Protein AF-A0A965W1K1-F1 (afdb_monomer_lite)

Secondary structure (DSSP, 8-state):
--S-TTS------EEEES-EES-GGGS-TTPPPEEEEEETT-SSS-SSEEE--SSS---EEEEHHHHHHHHHHTT--EEEEEETT--SSGGGS-HHHHHHHHHHHHHHHHHHTT-----SS---PPPS---PPP-B-TTS-B--------S--------EEEESSSBSSEEEEEESSSS-EEEEEEETTS-EEEEEEEEPTTEEEE-TTSPSEEEEEEEE-TT--EEEEEEEEE-

Sequence (235 aa):
TSGNPGYSSTVKGILNGCGALARYSWLEAGNIPVASVHGTADGTVKYNRGIVNPGTPLMYLDGSRMIHKRACAVGVENQFFTFEGAPHVPYVGSAAYMDTTVNFFRDFLIGQLGCTQAILQPENSPLQPAALYPINYCDGSPVNEACNIIGLDEAVAEDFTVFPNPTSENVTITFSNKANFDIKIVDLMGRTVLTAKGMNSGSIIPIKSLHTGNYFVILTDQNANVKGTQQLMVH

pLDDT: mean 87.17, std 11.93, range [37.53, 98.62]

Structure (mmCIF, N/CA/C/O backbone):
data_AF-A0A965W1K1-F1
#
_entry.id   AF-A0A965W1K1-F1
#
loop_
_atom_site.group_PDB
_atom_site.id
_atom_site.type_symbol
_atom_site.label_atom_id
_atom_site.label_alt_id
_atom_site.label_comp_id
_atom_site.label_asym_id
_atom_site.label_entity_id
_atom_site.label_seq_id
_atom_site.pdbx_PDB_ins_code
_atom_site.Cartn_x
_atom_site.Cartn_y
_atom_site.Cartn_z
_atom_site.occupancy
_atom_site.B_iso_or_equiv
_atom_site.auth_seq_id
_atom_site.auth_comp_id
_atom_site.auth_asym_id
_atom_site.auth_atom_id
_atom_site.pdbx_PDB_model_num
ATOM 1 N N . THR A 1 1 ? 32.950 6.227 9.934 1.00 54.88 1 THR A N 1
ATOM 2 C CA . THR A 1 1 ? 31.494 6.435 9.802 1.00 54.88 1 THR A CA 1
ATOM 3 C C . THR A 1 1 ? 31.256 7.347 8.617 1.00 54.88 1 THR A C 1
ATOM 5 O O . THR A 1 1 ? 31.852 8.412 8.566 1.00 54.88 1 THR A O 1
ATOM 8 N N . SER A 1 2 ? 30.494 6.900 7.618 1.00 67.62 2 SER A N 1
ATOM 9 C CA . SER A 1 2 ? 30.043 7.744 6.503 1.00 67.62 2 SER A CA 1
ATOM 10 C C . SER A 1 2 ? 28.812 8.548 6.927 1.00 67.62 2 SER A C 1
ATOM 12 O O . SER A 1 2 ? 27.998 8.041 7.694 1.00 67.62 2 SER A O 1
ATOM 14 N N . GLY A 1 3 ? 28.670 9.776 6.433 1.00 69.88 3 GLY A N 1
ATOM 15 C CA . GLY A 1 3 ? 27.559 10.677 6.751 1.00 69.88 3 GLY A CA 1
ATOM 16 C C . GLY A 1 3 ? 28.015 12.135 6.737 1.00 69.88 3 GLY A C 1
ATOM 17 O O . GLY A 1 3 ? 29.215 12.405 6.770 1.00 69.88 3 GLY A O 1
ATOM 18 N N . ASN A 1 4 ? 27.072 13.076 6.681 1.00 77.81 4 ASN A N 1
ATOM 19 C CA . ASN A 1 4 ? 27.398 14.499 6.765 1.00 77.81 4 ASN A CA 1
ATOM 20 C C . ASN A 1 4 ? 27.658 14.889 8.231 1.00 77.81 4 ASN A C 1
ATOM 22 O O . ASN A 1 4 ? 26.760 14.713 9.060 1.00 77.81 4 ASN A O 1
ATOM 26 N N . PRO A 1 5 ? 28.848 15.420 8.577 1.00 83.56 5 PRO A N 1
ATOM 27 C CA . PRO A 1 5 ? 29.149 15.839 9.943 1.00 83.56 5 PRO A CA 1
ATOM 28 C C . PRO A 1 5 ? 28.097 16.815 10.480 1.00 83.56 5 PRO A C 1
ATOM 30 O O . PRO A 1 5 ? 27.772 17.803 9.827 1.00 83.56 5 PRO A O 1
ATOM 33 N N . GLY A 1 6 ? 27.557 16.527 11.666 1.00 84.56 6 GLY A N 1
ATOM 34 C CA . GLY A 1 6 ? 26.514 17.341 12.302 1.00 84.56 6 GLY A CA 1
ATOM 35 C C . GLY A 1 6 ? 25.077 17.030 11.866 1.00 84.56 6 GLY A C 1
ATOM 36 O O . GLY A 1 6 ? 24.153 17.616 12.423 1.00 84.56 6 GLY A O 1
ATOM 37 N N . TYR A 1 7 ? 24.862 16.092 10.938 1.00 80.56 7 TYR A N 1
ATOM 38 C CA . TYR A 1 7 ? 23.528 15.686 10.490 1.00 80.56 7 TYR A CA 1
ATOM 39 C C . TYR A 1 7 ? 23.206 14.251 10.909 1.00 80.56 7 TYR A C 1
ATOM 41 O O . TYR A 1 7 ? 24.048 13.353 10.865 1.00 80.56 7 TYR A O 1
ATOM 49 N N . SER A 1 8 ? 21.953 14.027 11.305 1.00 84.81 8 SER A N 1
ATOM 50 C CA . SER A 1 8 ? 21.466 12.691 11.647 1.00 84.81 8 SER A CA 1
ATOM 51 C C . SER A 1 8 ? 21.411 11.790 10.411 1.00 84.81 8 SER A C 1
ATOM 53 O O . SER A 1 8 ? 21.003 12.224 9.338 1.00 84.81 8 SER A O 1
ATOM 55 N N . SER A 1 9 ? 21.769 10.517 10.582 1.00 86.94 9 SER A N 1
ATOM 56 C CA . SER A 1 9 ? 21.546 9.450 9.590 1.00 86.94 9 SER A CA 1
ATOM 57 C C . SER A 1 9 ? 20.314 8.591 9.921 1.00 86.94 9 SER A C 1
ATOM 59 O O . SER A 1 9 ? 20.160 7.494 9.394 1.00 86.94 9 SER A O 1
ATOM 61 N N . THR A 1 10 ? 19.448 9.059 10.828 1.00 88.50 10 THR A N 1
ATOM 62 C CA . THR A 1 10 ? 18.202 8.361 11.179 1.00 88.50 10 THR A CA 1
ATOM 63 C C . THR A 1 10 ? 17.239 8.405 9.998 1.00 88.50 10 THR A C 1
ATOM 65 O O . THR A 1 10 ? 16.922 9.484 9.498 1.00 88.50 10 THR A O 1
ATOM 68 N N . VAL A 1 11 ? 16.748 7.242 9.574 1.00 90.69 11 VAL A N 1
ATOM 69 C CA . VAL A 1 11 ? 15.791 7.139 8.468 1.00 90.69 11 VAL A CA 1
ATOM 70 C C . VAL A 1 11 ? 14.435 7.707 8.898 1.00 90.69 11 VAL A C 1
ATOM 72 O O . VAL A 1 11 ? 13.949 7.406 9.986 1.00 90.69 11 VAL A O 1
ATOM 75 N N . LYS A 1 12 ? 13.837 8.545 8.044 1.00 91.00 12 LYS A N 1
ATOM 76 C CA . LYS A 1 12 ? 12.540 9.202 8.290 1.00 91.00 12 LYS A CA 1
ATOM 77 C C . LYS A 1 12 ? 11.373 8.596 7.514 1.00 91.00 12 LYS A C 1
ATOM 79 O O . LYS A 1 12 ? 10.234 8.834 7.871 1.00 91.00 12 LYS A O 1
ATOM 84 N N . GLY A 1 13 ? 11.648 7.794 6.493 1.00 94.25 13 GLY A N 1
ATOM 85 C CA . GLY A 1 13 ? 10.624 7.087 5.741 1.00 94.25 13 GLY A CA 1
ATOM 86 C C . GLY A 1 13 ? 11.236 6.163 4.698 1.00 94.25 13 GLY A C 1
ATOM 87 O O . GLY A 1 13 ? 12.417 6.283 4.362 1.00 94.25 13 GLY A O 1
ATOM 88 N N . ILE A 1 14 ? 10.428 5.233 4.202 1.00 97.19 14 ILE A N 1
ATOM 89 C CA . ILE A 1 14 ? 10.803 4.249 3.184 1.00 97.19 14 ILE A CA 1
ATOM 90 C C . ILE A 1 14 ? 9.990 4.526 1.922 1.00 97.19 14 ILE A C 1
ATOM 92 O O . ILE A 1 14 ? 8.767 4.624 1.981 1.00 97.19 14 ILE A O 1
ATOM 96 N N . LEU A 1 15 ? 10.667 4.598 0.776 1.00 98.00 15 LEU A N 1
ATOM 97 C CA . LEU A 1 15 ? 10.029 4.635 -0.538 1.00 98.00 15 LEU A CA 1
ATOM 98 C C . LEU A 1 15 ? 10.162 3.250 -1.175 1.00 98.00 15 LEU A C 1
ATOM 100 O O . LEU A 1 15 ? 11.269 2.792 -1.452 1.00 98.00 15 LEU A O 1
ATOM 104 N N . ASN A 1 16 ? 9.040 2.567 -1.377 1.00 98.06 16 ASN A N 1
ATOM 105 C CA . ASN A 1 16 ? 8.990 1.190 -1.856 1.00 98.06 16 ASN A CA 1
ATOM 106 C C . ASN A 1 16 ? 8.330 1.114 -3.243 1.00 98.06 16 ASN A C 1
ATOM 108 O O . ASN A 1 16 ? 7.107 1.162 -3.370 1.00 98.06 16 ASN A O 1
ATOM 112 N N . GLY A 1 17 ? 9.131 0.973 -4.297 1.00 97.75 17 GLY A N 1
ATOM 113 C CA . GLY A 1 17 ? 8.635 0.795 -5.664 1.00 97.75 17 GLY A CA 1
ATOM 114 C C . GLY A 1 17 ? 8.644 -0.672 -6.086 1.00 97.75 17 GLY A C 1
ATOM 115 O O . GLY A 1 17 ? 9.714 -1.245 -6.256 1.00 97.75 17 GLY A O 1
ATOM 116 N N . CYS A 1 18 ? 7.461 -1.270 -6.263 1.00 97.38 18 CYS A N 1
ATOM 117 C CA . CYS A 1 18 ? 7.269 -2.667 -6.688 1.00 97.38 18 CYS A CA 1
ATOM 118 C C . CYS A 1 18 ? 8.071 -3.706 -5.867 1.00 97.38 18 CYS A C 1
ATOM 120 O O . CYS A 1 18 ? 8.474 -4.746 -6.386 1.00 97.38 18 CYS A O 1
ATOM 122 N N . GLY A 1 19 ? 8.337 -3.417 -4.589 1.00 96.94 19 GLY A N 1
ATOM 123 C CA . GLY A 1 19 ? 9.070 -4.298 -3.680 1.00 96.94 19 GLY A CA 1
ATOM 124 C C . GLY A 1 19 ? 8.166 -5.174 -2.810 1.00 96.94 19 GLY A C 1
ATOM 125 O O . GLY A 1 19 ? 6.935 -5.157 -2.922 1.00 96.94 19 GLY A O 1
ATOM 126 N N . ALA A 1 20 ? 8.796 -5.952 -1.927 1.00 97.06 20 ALA A N 1
ATOM 127 C CA . ALA A 1 20 ? 8.122 -6.914 -1.064 1.00 97.06 20 ALA A CA 1
ATOM 128 C C . ALA A 1 20 ? 8.901 -7.203 0.232 1.00 97.06 20 ALA A C 1
ATOM 130 O O . ALA A 1 20 ? 10.107 -6.975 0.314 1.00 97.06 20 ALA A O 1
ATOM 131 N N . LEU A 1 21 ? 8.207 -7.768 1.222 1.00 95.88 21 LEU A N 1
ATOM 132 C CA . LEU A 1 21 ? 8.796 -8.371 2.421 1.00 95.88 21 LEU A CA 1
ATOM 133 C C . LEU A 1 21 ? 8.713 -9.896 2.338 1.00 95.88 21 LEU A C 1
ATOM 135 O O . LEU A 1 21 ? 7.775 -10.437 1.765 1.00 95.88 21 LEU A O 1
ATOM 139 N N . ALA A 1 22 ? 9.643 -10.620 2.964 1.00 92.62 22 ALA A N 1
ATOM 140 C CA . ALA A 1 22 ? 9.525 -12.081 3.058 1.00 92.62 22 ALA A CA 1
ATOM 141 C C . ALA A 1 22 ? 8.286 -12.518 3.847 1.00 92.62 22 ALA A C 1
ATOM 143 O O . ALA A 1 22 ? 7.641 -13.520 3.525 1.00 92.62 22 ALA A O 1
ATOM 144 N N . ARG A 1 23 ? 7.959 -11.753 4.888 1.00 91.31 23 ARG A N 1
ATOM 145 C CA . ARG A 1 23 ? 6.748 -11.899 5.686 1.00 91.31 23 ARG A CA 1
ATOM 146 C C . ARG A 1 23 ? 6.257 -10.510 6.035 1.00 91.31 23 ARG A C 1
ATOM 148 O O . ARG A 1 23 ? 7.034 -9.700 6.535 1.00 91.31 23 ARG A O 1
ATOM 155 N N . TYR A 1 24 ? 4.975 -10.249 5.833 1.00 92.12 24 TYR A N 1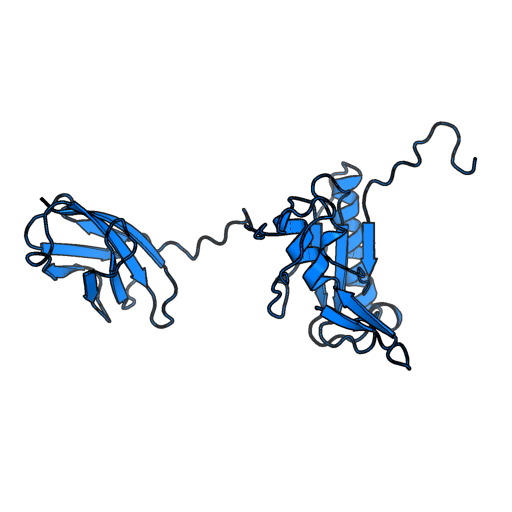
ATOM 156 C CA . TYR A 1 24 ? 4.377 -8.972 6.194 1.00 92.12 24 TYR A CA 1
ATOM 157 C C . TYR A 1 24 ? 4.552 -8.691 7.697 1.00 92.12 24 TYR A C 1
ATOM 159 O O . TYR A 1 24 ? 4.714 -7.542 8.081 1.00 92.12 24 TYR A O 1
ATOM 167 N N . SER A 1 25 ? 4.583 -9.727 8.548 1.00 90.12 25 SER A N 1
ATOM 168 C CA . SER A 1 25 ? 4.719 -9.595 10.006 1.00 90.12 25 SER A CA 1
ATOM 169 C C . SER A 1 25 ? 6.053 -8.999 10.461 1.00 90.12 25 SER A C 1
ATOM 171 O O . SER A 1 25 ? 6.165 -8.644 11.625 1.00 90.12 25 SER A O 1
ATOM 173 N N . TRP A 1 26 ? 7.043 -8.872 9.569 1.00 91.56 26 TRP A N 1
ATOM 174 C CA . TRP A 1 26 ? 8.281 -8.134 9.842 1.00 91.56 26 TRP A CA 1
ATOM 175 C C . TRP A 1 26 ? 8.060 -6.627 9.979 1.00 91.56 26 TRP A C 1
ATOM 177 O O . TRP A 1 26 ? 8.928 -5.937 10.499 1.00 91.56 26 TRP A O 1
ATOM 187 N N . LEU A 1 27 ? 6.921 -6.117 9.500 1.00 93.00 27 LEU A N 1
ATOM 188 C CA . LEU A 1 27 ? 6.488 -4.762 9.793 1.00 93.00 27 LEU A CA 1
ATOM 189 C C . LEU A 1 27 ? 5.713 -4.757 11.116 1.00 93.00 27 LEU A C 1
ATOM 191 O O . LEU A 1 27 ? 4.638 -5.363 11.224 1.00 93.00 27 LEU A O 1
ATOM 195 N N . GLU A 1 28 ? 6.269 -4.063 12.102 1.00 90.44 28 GLU A N 1
ATOM 196 C CA . GLU A 1 28 ? 5.774 -4.001 13.479 1.00 90.44 28 GLU A CA 1
ATOM 197 C C . GLU A 1 28 ? 5.338 -2.579 13.858 1.00 90.44 28 GLU A C 1
ATOM 199 O O . GLU A 1 28 ? 5.720 -1.596 13.219 1.00 90.44 28 GLU A O 1
ATOM 204 N N . ALA A 1 29 ? 4.527 -2.458 14.912 1.00 89.31 29 ALA A N 1
ATOM 205 C CA . ALA A 1 29 ? 4.115 -1.157 15.432 1.00 89.31 29 ALA A CA 1
ATOM 206 C C . ALA A 1 29 ? 5.339 -0.308 15.830 1.00 89.31 29 ALA A C 1
ATOM 208 O O . ALA A 1 29 ? 6.333 -0.817 16.347 1.00 89.31 29 ALA A O 1
ATOM 209 N N . GLY A 1 30 ? 5.278 1.001 15.574 1.00 89.81 30 GLY A N 1
ATOM 210 C CA . GLY A 1 30 ? 6.386 1.928 15.839 1.00 89.81 30 GLY A CA 1
ATOM 211 C C . GLY A 1 30 ? 7.525 1.889 14.811 1.00 89.81 30 GLY A C 1
ATOM 212 O O . GLY A 1 30 ? 8.504 2.619 14.961 1.00 89.81 30 GLY A O 1
ATOM 213 N N . ASN A 1 31 ? 7.419 1.065 13.763 1.00 93.56 31 ASN A N 1
ATOM 214 C CA . ASN A 1 31 ? 8.333 1.128 12.623 1.00 93.56 31 ASN A CA 1
ATOM 215 C C . ASN A 1 31 ? 8.138 2.426 11.822 1.00 93.56 31 ASN A C 1
ATOM 217 O O . ASN A 1 31 ? 7.098 3.081 11.896 1.00 93.56 31 ASN A O 1
ATOM 221 N N . ILE A 1 32 ? 9.170 2.798 11.061 1.00 94.56 32 ILE A N 1
ATOM 222 C CA . ILE A 1 32 ? 9.194 4.057 10.311 1.00 94.56 32 ILE A CA 1
ATOM 223 C C . ILE A 1 32 ? 8.162 4.081 9.167 1.00 94.56 32 ILE A C 1
ATOM 225 O O . ILE A 1 32 ? 7.870 3.026 8.595 1.00 94.56 32 ILE A O 1
ATOM 229 N N . PRO A 1 33 ? 7.651 5.270 8.794 1.00 97.12 33 PRO A N 1
ATOM 230 C CA . PRO A 1 33 ? 6.638 5.414 7.753 1.00 97.12 33 PRO A CA 1
ATOM 231 C C . PRO A 1 33 ? 7.050 4.831 6.393 1.00 97.12 33 PRO A C 1
ATOM 233 O O . PRO A 1 33 ? 8.224 4.886 6.010 1.00 97.12 33 PRO A O 1
ATOM 236 N N . VAL A 1 34 ? 6.086 4.314 5.625 1.00 97.94 34 VAL A N 1
ATOM 237 C CA . VAL A 1 34 ? 6.338 3.707 4.304 1.00 97.94 34 VAL A CA 1
ATOM 238 C C . VAL A 1 34 ? 5.361 4.185 3.232 1.00 97.94 34 VAL A C 1
ATOM 240 O O . VAL A 1 34 ? 4.151 4.025 3.353 1.00 97.94 34 VAL A O 1
ATOM 243 N N . ALA A 1 35 ? 5.888 4.690 2.120 1.00 98.25 35 ALA A N 1
ATOM 244 C CA . ALA A 1 35 ? 5.118 4.951 0.910 1.00 98.25 35 ALA A CA 1
ATOM 245 C C . ALA A 1 35 ? 5.431 3.889 -0.140 1.00 98.25 35 ALA A C 1
ATOM 247 O O . ALA A 1 35 ? 6.597 3.594 -0.407 1.00 98.25 35 ALA A O 1
ATOM 248 N N . SER A 1 36 ? 4.400 3.307 -0.748 1.00 98.56 36 SER A N 1
ATOM 249 C CA . SER A 1 36 ? 4.564 2.277 -1.776 1.00 98.56 36 SER A CA 1
ATOM 250 C C . SER A 1 36 ? 3.887 2.643 -3.093 1.00 98.56 36 SER A C 1
ATOM 252 O O . SER A 1 36 ? 2.819 3.247 -3.094 1.00 98.56 36 SER A O 1
ATOM 254 N N . VAL A 1 37 ? 4.458 2.196 -4.213 1.00 98.62 37 VAL A N 1
ATOM 255 C CA . VAL A 1 37 ? 3.779 2.157 -5.519 1.00 98.62 37 VAL A CA 1
ATOM 256 C C . VAL A 1 37 ? 3.910 0.766 -6.132 1.00 98.62 37 VAL A C 1
ATOM 258 O O . VAL A 1 37 ? 4.963 0.139 -5.991 1.00 98.62 37 VAL A O 1
ATOM 261 N N . HIS A 1 38 ? 2.865 0.245 -6.783 1.00 98.62 38 HIS A N 1
ATOM 262 C CA . HIS A 1 38 ? 2.907 -1.122 -7.324 1.00 98.62 38 HIS A CA 1
ATOM 263 C C . HIS A 1 38 ? 1.880 -1.358 -8.443 1.00 98.62 38 HIS A C 1
ATOM 265 O O . HIS A 1 38 ? 0.735 -0.915 -8.343 1.00 98.62 38 HIS A O 1
ATOM 271 N N . GLY A 1 39 ? 2.276 -2.078 -9.497 1.00 98.19 39 GLY A N 1
ATOM 272 C CA . GLY A 1 39 ? 1.387 -2.507 -10.581 1.00 98.19 39 GLY A CA 1
ATOM 273 C C . GLY A 1 39 ? 0.584 -3.766 -10.254 1.00 98.19 39 GLY A C 1
ATOM 274 O O . GLY A 1 39 ? 1.122 -4.724 -9.707 1.00 98.19 39 GLY A O 1
ATOM 275 N N . THR A 1 40 ? -0.707 -3.812 -10.593 1.00 97.88 40 THR A N 1
ATOM 276 C CA . THR A 1 40 ? -1.542 -4.994 -10.288 1.00 97.88 40 THR A CA 1
ATOM 277 C C . THR A 1 40 ? -1.256 -6.202 -11.179 1.00 97.88 40 THR A C 1
ATOM 279 O O . THR A 1 40 ? -1.644 -7.316 -10.825 1.00 97.88 40 THR A O 1
ATOM 282 N N . ALA A 1 41 ? -0.609 -5.996 -12.330 1.00 97.12 41 ALA A N 1
ATOM 283 C CA . ALA A 1 41 ? -0.210 -7.042 -13.271 1.00 97.12 41 ALA A CA 1
ATOM 284 C C . ALA A 1 41 ? 1.293 -7.364 -13.171 1.00 97.12 41 ALA A C 1
ATOM 286 O O . ALA A 1 41 ? 1.901 -7.840 -14.130 1.00 97.12 41 ALA A O 1
ATOM 287 N N . ASP A 1 42 ? 1.905 -7.114 -12.011 1.00 98.12 42 ASP A N 1
ATOM 288 C CA . ASP A 1 42 ? 3.316 -7.395 -11.779 1.00 98.12 42 ASP A CA 1
ATOM 289 C C . ASP A 1 42 ? 3.634 -8.899 -11.923 1.00 98.12 42 ASP A C 1
ATOM 291 O O . ASP A 1 42 ? 3.190 -9.777 -11.166 1.00 98.12 42 ASP A O 1
ATOM 295 N N . GLY A 1 43 ? 4.396 -9.211 -12.969 1.00 95.81 43 GLY A N 1
ATOM 296 C CA . GLY A 1 43 ? 4.828 -10.561 -13.305 1.00 95.81 43 GLY A CA 1
ATOM 297 C C . GLY A 1 43 ? 5.924 -11.098 -12.384 1.00 95.81 43 GLY A C 1
ATOM 298 O O . GLY A 1 43 ? 5.968 -12.311 -12.169 1.00 95.81 43 GLY A O 1
ATOM 299 N N . THR A 1 44 ? 6.736 -10.207 -11.814 1.00 96.50 44 THR A N 1
ATOM 300 C CA . THR A 1 44 ? 8.022 -10.511 -11.180 1.00 96.50 44 THR A CA 1
ATOM 301 C C . THR A 1 44 ? 7.906 -10.523 -9.666 1.00 96.50 44 THR A C 1
ATOM 303 O O . THR A 1 44 ? 8.207 -11.541 -9.046 1.00 96.50 44 THR A O 1
ATOM 306 N N . VAL A 1 45 ? 7.437 -9.429 -9.068 1.00 97.44 45 VAL A N 1
ATOM 307 C CA . VAL A 1 45 ? 7.160 -9.316 -7.633 1.00 97.44 45 VAL A CA 1
ATOM 308 C C . VAL A 1 45 ? 5.670 -9.089 -7.496 1.00 97.44 45 VAL A C 1
ATOM 310 O O . VAL A 1 45 ? 5.171 -8.051 -7.886 1.00 97.44 45 VAL A O 1
ATOM 313 N N . LYS A 1 46 ? 4.913 -10.067 -7.000 1.00 96.94 46 LYS A N 1
ATOM 314 C CA . LYS A 1 46 ? 3.452 -9.934 -7.007 1.00 96.94 46 LYS A CA 1
ATOM 315 C C . LYS A 1 46 ? 3.002 -8.727 -6.183 1.00 96.94 46 LYS A C 1
ATOM 317 O O . LYS A 1 46 ? 3.526 -8.478 -5.106 1.00 96.94 46 LYS A O 1
ATOM 322 N N . TYR A 1 47 ? 1.982 -8.035 -6.690 1.00 97.31 47 TYR A N 1
ATOM 323 C CA . TYR A 1 47 ? 1.294 -6.933 -6.014 1.00 97.31 47 TYR A CA 1
ATOM 324 C C . TYR A 1 47 ? 0.830 -7.321 -4.602 1.00 97.31 47 TYR A C 1
ATOM 326 O O . TYR A 1 47 ? 1.027 -6.590 -3.629 1.00 97.31 47 TYR A O 1
ATOM 334 N N . ASN A 1 48 ? 0.244 -8.517 -4.514 1.00 95.62 48 ASN A N 1
ATOM 335 C CA . ASN A 1 48 ? -0.169 -9.212 -3.300 1.00 95.62 48 ASN A CA 1
ATOM 336 C C . ASN A 1 48 ? 0.898 -10.236 -2.863 1.00 95.62 48 ASN A C 1
ATOM 338 O O . ASN A 1 48 ? 2.048 -10.183 -3.291 1.00 95.62 48 ASN A O 1
ATOM 342 N N . ARG A 1 49 ? 0.540 -11.200 -2.010 1.00 93.88 49 ARG A N 1
ATOM 343 C CA . ARG A 1 49 ? 1.413 -12.345 -1.739 1.00 93.88 49 ARG A CA 1
ATOM 344 C C . ARG A 1 49 ? 1.558 -13.234 -2.974 1.00 93.88 49 ARG A C 1
ATOM 346 O O . ARG A 1 49 ? 0.567 -13.600 -3.602 1.00 93.88 49 ARG A O 1
ATOM 353 N N . GLY A 1 50 ? 2.780 -13.656 -3.275 1.00 92.06 50 GLY A N 1
ATOM 354 C CA . GLY A 1 50 ? 3.022 -14.639 -4.325 1.00 92.06 50 GLY A CA 1
ATOM 355 C C . GLY A 1 50 ? 4.487 -15.013 -4.478 1.00 92.06 50 GLY A C 1
ATOM 356 O O . GLY A 1 50 ? 5.359 -14.467 -3.804 1.00 92.06 50 GLY A O 1
ATOM 357 N N . ILE A 1 51 ? 4.750 -15.974 -5.363 1.00 90.50 51 ILE A N 1
ATOM 358 C CA . ILE A 1 51 ? 6.115 -16.382 -5.697 1.00 90.50 51 ILE A CA 1
ATOM 359 C C . ILE A 1 51 ? 6.756 -15.291 -6.550 1.00 90.50 51 ILE A C 1
ATOM 361 O O . ILE A 1 51 ? 6.230 -14.940 -7.608 1.00 90.50 51 ILE A O 1
ATOM 365 N N . VAL A 1 52 ? 7.902 -14.792 -6.096 1.00 91.44 52 VAL A N 1
ATOM 366 C CA . VAL A 1 52 ? 8.735 -13.886 -6.882 1.00 91.44 52 VAL A CA 1
ATOM 367 C C . VAL A 1 52 ? 9.484 -14.657 -7.956 1.00 91.44 52 VAL A C 1
ATOM 369 O O . VAL A 1 52 ? 10.047 -15.723 -7.692 1.00 91.44 52 VAL A O 1
ATOM 372 N N . ASN A 1 53 ? 9.463 -14.120 -9.174 1.00 92.69 53 ASN A N 1
ATOM 373 C CA . ASN A 1 53 ? 9.957 -14.791 -10.366 1.00 92.69 53 ASN A CA 1
ATOM 374 C C . ASN A 1 53 ? 10.587 -13.798 -11.368 1.00 92.69 53 ASN A C 1
ATOM 376 O O . ASN A 1 53 ? 9.919 -13.374 -12.308 1.00 92.69 53 ASN A O 1
ATOM 380 N N . PRO A 1 54 ? 11.875 -13.442 -11.216 1.00 89.50 54 PRO A N 1
ATOM 381 C CA . PRO A 1 54 ? 12.619 -12.640 -12.196 1.00 89.50 54 PRO A CA 1
ATOM 382 C C . PRO A 1 54 ? 13.074 -13.439 -13.437 1.00 89.50 54 PRO A C 1
ATOM 384 O O . PRO A 1 54 ? 13.968 -13.003 -14.155 1.00 89.50 54 PRO A O 1
ATOM 387 N N . GLY A 1 55 ? 12.505 -14.624 -13.675 1.00 90.50 55 GLY A N 1
ATOM 388 C CA . GLY A 1 55 ? 12.901 -15.570 -14.725 1.00 90.50 55 GLY A CA 1
ATOM 389 C C . GLY A 1 55 ? 12.953 -17.011 -14.210 1.00 90.50 55 GLY A C 1
ATOM 390 O O . GLY A 1 55 ? 12.623 -17.940 -14.944 1.00 90.50 55 GLY A O 1
ATOM 391 N N . THR A 1 56 ? 13.270 -17.176 -12.922 1.00 87.81 56 THR A N 1
ATOM 392 C CA . THR A 1 56 ? 13.160 -18.439 -12.182 1.00 87.81 56 THR A CA 1
ATOM 393 C C . THR A 1 56 ? 12.400 -18.201 -10.873 1.00 87.81 56 THR A C 1
ATOM 395 O O . THR A 1 56 ? 12.729 -17.248 -10.163 1.00 87.81 56 THR A O 1
ATOM 398 N N . PRO A 1 57 ? 11.418 -19.048 -10.507 1.00 91.56 57 PRO A N 1
ATOM 399 C CA . PRO A 1 57 ? 10.750 -18.987 -9.208 1.00 91.56 57 PRO A CA 1
ATOM 400 C C . PRO A 1 57 ? 11.742 -19.055 -8.037 1.00 91.56 57 PRO A C 1
ATOM 402 O O . PRO A 1 57 ? 12.551 -19.978 -7.976 1.00 91.56 57 PRO A O 1
ATOM 405 N N . LEU A 1 58 ? 11.667 -18.100 -7.103 1.00 91.69 58 LEU A N 1
ATOM 406 C CA . LEU A 1 58 ? 12.579 -18.025 -5.952 1.00 91.69 58 LEU A CA 1
ATOM 407 C C . LEU A 1 58 ? 11.887 -18.400 -4.638 1.00 91.69 58 LEU A C 1
ATOM 409 O O . LEU A 1 58 ? 12.154 -19.447 -4.056 1.00 91.69 58 LEU A O 1
ATOM 413 N N . MET A 1 59 ? 11.000 -17.534 -4.151 1.00 89.81 59 MET A N 1
ATOM 414 C CA . MET A 1 59 ? 10.331 -17.694 -2.860 1.00 89.81 59 MET A CA 1
ATOM 415 C C . MET A 1 59 ? 9.028 -16.899 -2.811 1.00 89.81 59 MET A C 1
ATOM 417 O O . MET A 1 59 ? 8.816 -15.988 -3.612 1.00 89.81 59 MET A O 1
ATOM 421 N N . TYR A 1 60 ? 8.164 -17.231 -1.851 1.00 91.38 60 TYR A N 1
ATOM 422 C CA . TYR A 1 60 ? 6.992 -16.417 -1.540 1.00 91.38 60 TYR A CA 1
ATO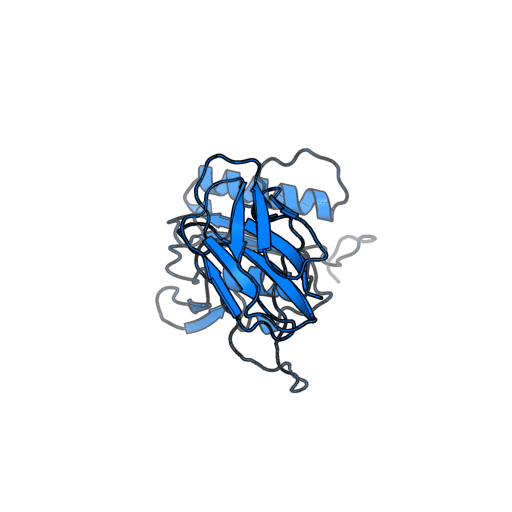M 423 C C . TYR A 1 60 ? 7.403 -15.139 -0.819 1.00 91.38 60 TYR A C 1
ATOM 425 O O . TYR A 1 60 ? 8.048 -15.221 0.226 1.00 91.38 60 TYR A O 1
ATOM 433 N N . LEU A 1 61 ? 6.964 -13.997 -1.342 1.00 94.31 61 LEU A N 1
ATOM 434 C CA . LEU A 1 61 ? 7.056 -12.698 -0.683 1.00 94.31 61 LEU A CA 1
ATOM 435 C C . LEU A 1 61 ? 5.669 -12.036 -0.623 1.00 94.31 61 LEU A C 1
ATOM 437 O O . LEU A 1 61 ? 4.751 -12.393 -1.364 1.00 94.31 61 LEU A O 1
ATOM 441 N N . ASP A 1 62 ? 5.546 -11.061 0.265 1.00 96.75 62 ASP A N 1
ATOM 442 C CA . ASP A 1 62 ? 4.397 -10.188 0.462 1.00 96.75 62 ASP A CA 1
ATOM 443 C C . ASP A 1 62 ? 4.657 -8.839 -0.211 1.00 96.75 62 ASP A C 1
ATOM 445 O O . ASP A 1 62 ? 5.447 -8.034 0.288 1.00 96.75 62 ASP A O 1
ATOM 449 N N . GLY A 1 63 ? 4.003 -8.602 -1.351 1.00 97.81 63 GLY A N 1
ATOM 450 C CA . GLY A 1 63 ? 4.108 -7.348 -2.092 1.00 97.81 63 GLY A CA 1
ATOM 451 C C . GLY A 1 63 ? 3.502 -6.143 -1.378 1.00 97.81 63 GLY A C 1
ATOM 452 O O . GLY A 1 63 ? 2.915 -6.243 -0.296 1.00 97.81 63 GLY A O 1
ATOM 453 N N . SER A 1 64 ? 3.601 -4.977 -2.017 1.00 98.19 64 SER A N 1
ATOM 454 C CA . SER A 1 64 ? 3.176 -3.697 -1.437 1.00 98.19 64 SER A CA 1
ATOM 455 C C . SER A 1 64 ? 1.730 -3.680 -0.935 1.00 98.19 64 SER A C 1
ATOM 457 O O . SER A 1 64 ? 1.461 -3.020 0.063 1.00 98.19 64 SER A O 1
ATOM 459 N N . ARG A 1 65 ? 0.803 -4.436 -1.540 1.00 97.00 65 ARG A N 1
ATOM 460 C CA . ARG A 1 65 ? -0.586 -4.513 -1.060 1.00 97.00 65 ARG A CA 1
ATOM 461 C C . ARG A 1 65 ? -0.699 -5.155 0.324 1.00 97.00 65 ARG A C 1
ATOM 463 O O . ARG A 1 65 ? -1.506 -4.704 1.144 1.00 97.00 65 ARG A O 1
ATOM 470 N N . MET A 1 66 ? 0.112 -6.183 0.574 1.00 96.56 66 MET A N 1
ATOM 471 C CA . MET A 1 66 ? 0.214 -6.867 1.864 1.00 96.56 66 MET A CA 1
ATOM 472 C C . MET A 1 66 ? 0.936 -5.991 2.889 1.00 96.56 66 MET A C 1
ATOM 474 O O . MET A 1 66 ? 0.478 -5.889 4.026 1.00 96.56 66 MET A O 1
ATOM 478 N N . ILE A 1 67 ? 2.008 -5.304 2.471 1.00 97.50 67 ILE A N 1
ATOM 479 C CA . ILE A 1 67 ? 2.728 -4.334 3.311 1.00 97.50 67 ILE A CA 1
ATOM 480 C C . ILE A 1 67 ? 1.783 -3.211 3.748 1.00 97.50 67 ILE A C 1
ATOM 482 O O . ILE A 1 67 ? 1.699 -2.935 4.937 1.00 97.50 67 ILE A O 1
ATOM 486 N N . HIS A 1 68 ? 1.012 -2.623 2.830 1.00 96.88 68 HIS A N 1
ATOM 487 C CA . HIS A 1 68 ? 0.025 -1.581 3.132 1.00 96.88 68 HIS A CA 1
ATOM 488 C C . HIS A 1 68 ? -1.061 -2.080 4.099 1.00 96.88 68 HIS A C 1
ATOM 490 O O . HIS A 1 68 ? -1.336 -1.443 5.116 1.00 96.88 68 HIS A O 1
ATOM 496 N N . LYS A 1 69 ? -1.639 -3.269 3.846 1.00 94.19 69 LYS A N 1
ATOM 497 C CA . LYS A 1 69 ? -2.646 -3.862 4.746 1.00 94.19 69 LYS A CA 1
ATOM 498 C C . LYS A 1 69 ? -2.084 -4.072 6.152 1.00 94.19 69 LYS A C 1
ATOM 500 O O . LYS A 1 69 ? -2.790 -3.825 7.127 1.00 94.19 69 LYS A O 1
ATOM 505 N N . ARG A 1 70 ? -0.828 -4.512 6.255 1.00 94.88 70 ARG A N 1
ATOM 506 C CA . ARG A 1 70 ? -0.144 -4.689 7.532 1.00 94.88 70 ARG A CA 1
ATOM 507 C C . ARG A 1 70 ? 0.164 -3.360 8.209 1.00 94.88 70 ARG A C 1
ATOM 509 O O . ARG A 1 70 ? -0.157 -3.228 9.380 1.00 94.88 70 ARG A O 1
ATOM 516 N N . ALA A 1 71 ? 0.747 -2.402 7.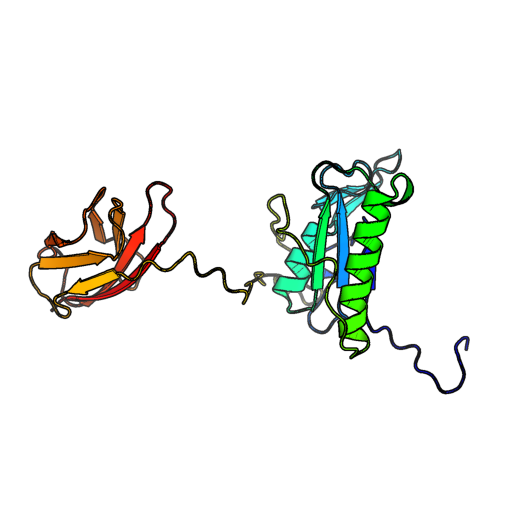494 1.00 95.44 71 ALA A N 1
ATOM 517 C CA . ALA A 1 71 ? 1.113 -1.093 8.028 1.00 95.44 71 ALA A CA 1
ATOM 518 C C . ALA A 1 71 ? -0.095 -0.422 8.687 1.00 95.44 71 ALA A C 1
ATOM 520 O O . ALA A 1 71 ? -0.030 -0.029 9.846 1.00 95.44 71 ALA A O 1
ATOM 521 N N . CYS A 1 72 ? -1.234 -0.437 7.992 1.00 94.06 72 CYS A N 1
ATOM 522 C CA . CYS A 1 72 ? -2.504 0.017 8.538 1.00 94.06 72 CYS A CA 1
ATOM 523 C C . CYS A 1 72 ? -2.937 -0.769 9.792 1.00 94.06 72 CYS A C 1
ATOM 525 O O . CYS A 1 72 ? -3.364 -0.170 10.772 1.00 94.06 72 CYS A O 1
ATOM 527 N N . ALA A 1 73 ? -2.807 -2.101 9.795 1.00 90.81 73 ALA A N 1
ATOM 528 C CA . ALA A 1 73 ? -3.194 -2.935 10.937 1.00 90.81 73 ALA A CA 1
ATOM 529 C C . ALA A 1 73 ? -2.376 -2.656 12.209 1.00 90.81 73 ALA A C 1
ATOM 531 O O . ALA A 1 73 ? -2.923 -2.723 13.304 1.00 90.81 73 ALA A O 1
ATOM 532 N N . VAL A 1 74 ? -1.090 -2.320 12.075 1.00 90.50 74 VAL A N 1
ATOM 533 C CA . VAL A 1 74 ? -0.207 -2.018 13.218 1.00 90.50 74 VAL A CA 1
ATOM 534 C C . VAL A 1 74 ? -0.026 -0.522 13.485 1.00 90.50 74 VAL A C 1
ATOM 536 O O . VAL A 1 74 ? 0.818 -0.144 14.295 1.00 90.50 74 VAL A O 1
ATOM 539 N N . GLY A 1 75 ? -0.789 0.337 12.803 1.00 92.19 75 GLY A N 1
ATOM 540 C CA . GLY A 1 75 ? -0.722 1.788 12.987 1.00 92.19 75 GLY A CA 1
ATOM 541 C C . GLY A 1 75 ? 0.585 2.434 12.515 1.00 92.19 75 GLY A C 1
ATOM 542 O O . GLY A 1 75 ? 0.930 3.517 12.979 1.00 92.19 75 GLY A O 1
ATOM 543 N N . VAL A 1 76 ? 1.327 1.789 11.610 1.00 95.12 76 VAL A N 1
ATOM 544 C CA . VAL A 1 76 ? 2.477 2.412 10.942 1.00 95.12 76 VAL A CA 1
ATOM 545 C C . VAL A 1 76 ? 1.951 3.353 9.863 1.00 95.12 76 VAL A C 1
ATOM 547 O O . VAL A 1 76 ? 1.174 2.938 8.998 1.00 95.12 76 VAL A O 1
ATOM 550 N N . GLU A 1 77 ? 2.380 4.617 9.900 1.00 95.56 77 GLU A N 1
ATOM 551 C CA . GLU A 1 77 ? 2.033 5.598 8.870 1.00 95.56 77 GLU A CA 1
ATOM 552 C C . GLU A 1 77 ? 2.440 5.069 7.495 1.00 95.56 77 GLU A C 1
ATOM 554 O O . GLU A 1 77 ? 3.571 4.624 7.274 1.00 95.56 77 GLU A O 1
ATOM 559 N N . ASN A 1 78 ? 1.500 5.084 6.560 1.00 96.81 78 ASN A N 1
ATOM 560 C CA . ASN A 1 78 ? 1.753 4.551 5.242 1.00 96.81 78 ASN A CA 1
ATOM 561 C C . ASN A 1 78 ? 0.851 5.185 4.191 1.00 96.81 78 ASN A C 1
ATOM 563 O O . ASN A 1 78 ? -0.264 5.597 4.492 1.00 96.81 78 ASN A O 1
ATOM 567 N N . GLN A 1 79 ? 1.351 5.215 2.960 1.00 96.88 79 GLN A N 1
ATOM 568 C CA . GLN A 1 79 ? 0.609 5.637 1.776 1.00 96.88 79 GLN A CA 1
ATOM 569 C C . GLN A 1 79 ? 0.817 4.606 0.671 1.00 96.88 79 GLN A C 1
ATOM 571 O O . GLN A 1 79 ? 1.904 4.025 0.547 1.00 96.88 79 GLN A O 1
ATOM 576 N N . PHE A 1 80 ? -0.201 4.372 -0.158 1.00 98.06 80 PHE A N 1
ATOM 577 C CA . PHE A 1 80 ? -0.085 3.396 -1.238 1.00 98.06 80 PHE A CA 1
ATOM 578 C C . PHE A 1 80 ? -0.745 3.843 -2.539 1.00 98.06 80 PHE A C 1
ATOM 580 O O . PHE A 1 80 ? -1.927 4.158 -2.569 1.00 98.06 80 PHE A O 1
ATOM 587 N N . PHE A 1 81 ? 0.016 3.799 -3.635 1.00 98.31 81 PHE A N 1
ATOM 588 C CA . PHE A 1 81 ? -0.507 4.024 -4.977 1.00 98.31 81 PHE A CA 1
ATOM 589 C C . PHE A 1 81 ? -0.494 2.739 -5.808 1.00 98.31 81 PHE A C 1
ATOM 591 O O . PHE A 1 81 ? 0.528 2.064 -5.965 1.00 98.31 81 PHE A O 1
ATOM 598 N N . THR A 1 82 ? -1.641 2.412 -6.385 1.00 98.12 82 THR A N 1
ATOM 599 C CA . THR A 1 82 ? -1.841 1.234 -7.225 1.00 98.12 82 THR A CA 1
ATOM 600 C C . THR A 1 82 ? -1.902 1.624 -8.694 1.00 98.12 82 THR A C 1
ATOM 602 O O . THR A 1 82 ? -2.760 2.404 -9.098 1.00 98.12 82 THR A O 1
ATOM 605 N N . PHE A 1 83 ? -1.041 1.026 -9.515 1.00 98.12 83 PHE A N 1
ATOM 606 C CA . PHE A 1 83 ? -1.121 1.142 -10.968 1.00 98.12 83 PHE A CA 1
ATOM 607 C C . PHE A 1 83 ? -1.956 -0.011 -11.537 1.00 98.12 83 PHE A C 1
ATOM 609 O O . PHE A 1 83 ? -1.484 -1.147 -11.647 1.00 98.12 83 PHE A O 1
ATOM 616 N N . GLU A 1 84 ? -3.210 0.271 -11.885 1.00 97.38 84 GLU A N 1
ATOM 617 C CA . GLU A 1 84 ? -4.110 -0.723 -12.474 1.00 97.38 84 GLU A CA 1
ATOM 618 C C . GLU A 1 84 ? -3.554 -1.259 -13.802 1.00 97.38 84 GLU A C 1
ATOM 620 O O . GLU A 1 84 ? -3.134 -0.505 -14.677 1.00 97.38 84 GLU A O 1
ATOM 625 N N . GLY A 1 85 ? -3.504 -2.586 -13.929 1.00 96.56 85 GLY A N 1
ATOM 626 C CA . GLY A 1 85 ? -3.041 -3.291 -15.128 1.00 96.56 85 GLY A CA 1
ATOM 627 C C . GLY A 1 85 ? -1.542 -3.171 -15.427 1.00 96.56 85 GLY A C 1
ATOM 628 O O . GLY A 1 85 ? -1.075 -3.771 -16.392 1.00 96.56 85 GLY A O 1
ATOM 629 N N . ALA A 1 86 ? -0.775 -2.432 -14.623 1.00 97.81 86 ALA A N 1
ATOM 630 C CA . ALA A 1 86 ? 0.625 -2.154 -14.918 1.00 97.81 86 ALA A CA 1
ATOM 631 C C . ALA A 1 86 ? 1.566 -3.314 -14.525 1.00 97.81 86 ALA A C 1
ATOM 633 O O . ALA A 1 86 ? 1.292 -4.018 -13.543 1.00 97.81 86 ALA A O 1
ATOM 634 N N . PRO A 1 87 ? 2.680 -3.504 -15.263 1.00 97.31 87 PRO A N 1
ATOM 635 C CA . PRO A 1 87 ? 3.673 -4.546 -14.997 1.00 97.31 87 PRO A CA 1
ATOM 636 C C . PRO A 1 87 ? 4.639 -4.159 -13.862 1.00 97.31 87 PRO A C 1
ATOM 638 O O . PRO A 1 87 ? 4.455 -3.149 -13.184 1.00 97.31 87 PRO A O 1
ATOM 641 N N . HIS A 1 88 ? 5.692 -4.963 -13.681 1.00 97.25 88 HIS A N 1
ATOM 642 C CA . HIS A 1 88 ? 6.782 -4.684 -12.747 1.00 97.25 88 HIS A CA 1
ATOM 643 C C . HIS A 1 88 ? 7.517 -3.394 -13.112 1.00 97.25 88 HIS A C 1
ATOM 645 O O . HIS A 1 88 ? 7.986 -3.256 -14.241 1.00 97.25 88 HIS A O 1
ATOM 651 N N . VAL A 1 89 ? 7.655 -2.483 -12.143 1.00 97.19 89 VAL A N 1
ATOM 652 C CA . VAL A 1 89 ? 8.446 -1.244 -12.268 1.00 97.19 89 VAL A CA 1
ATOM 653 C C . VAL A 1 89 ? 8.021 -0.425 -13.508 1.00 97.19 89 VAL A C 1
ATOM 655 O O . VAL A 1 89 ? 8.831 -0.118 -14.387 1.00 97.19 89 VAL A O 1
ATOM 658 N N . PRO A 1 90 ? 6.731 -0.048 -13.614 1.00 97.12 90 PRO A N 1
ATOM 659 C CA . PRO A 1 90 ? 6.191 0.535 -14.843 1.00 97.12 90 PRO A CA 1
ATOM 660 C C . PRO A 1 90 ? 6.772 1.929 -15.148 1.00 97.12 90 PRO A C 1
ATOM 662 O O . PRO A 1 90 ? 6.793 2.363 -16.298 1.00 97.12 90 PRO A O 1
ATOM 665 N N . TYR A 1 91 ? 7.310 2.607 -14.131 1.00 97.19 91 TYR A N 1
ATOM 666 C CA . TYR A 1 91 ? 7.958 3.916 -14.220 1.00 97.19 91 TYR A CA 1
ATOM 667 C C . TYR A 1 91 ? 9.321 3.907 -14.927 1.00 97.19 91 TYR A C 1
ATOM 669 O O . TYR A 1 91 ? 9.745 4.952 -15.404 1.00 97.19 91 TYR A O 1
ATOM 677 N N . VAL A 1 92 ? 10.013 2.768 -15.065 1.00 95.25 92 VAL A N 1
ATOM 678 C CA . VAL A 1 92 ? 11.295 2.735 -15.806 1.00 95.25 92 VAL A CA 1
ATOM 679 C C . VAL A 1 92 ? 11.087 2.890 -17.318 1.00 95.25 92 VAL A C 1
ATOM 681 O O . VAL A 1 92 ? 11.947 3.439 -18.001 1.00 95.25 92 VAL A O 1
ATOM 684 N N . GLY A 1 93 ? 9.946 2.438 -17.843 1.00 91.75 93 GLY A N 1
ATOM 685 C CA . GLY A 1 93 ? 9.642 2.458 -19.279 1.00 91.75 93 GLY A CA 1
ATOM 686 C C . GLY A 1 93 ? 8.636 3.525 -19.717 1.00 91.75 93 GLY A C 1
ATOM 687 O O . GLY A 1 93 ? 8.284 3.567 -20.893 1.00 91.75 93 GLY A O 1
ATOM 688 N N . SER A 1 94 ? 8.133 4.354 -18.800 1.00 97.62 94 SER A N 1
ATOM 689 C CA . SER A 1 94 ? 7.039 5.288 -19.079 1.00 97.62 94 SER A CA 1
ATOM 690 C C . SER A 1 94 ? 7.170 6.562 -18.259 1.00 97.62 94 SER A C 1
ATOM 692 O O . SER A 1 94 ? 7.109 6.528 -17.029 1.00 97.62 94 SER A O 1
ATOM 694 N N . ALA A 1 95 ? 7.271 7.693 -18.957 1.00 97.31 95 ALA A N 1
ATOM 695 C CA . ALA A 1 95 ? 7.292 9.014 -18.336 1.00 97.31 95 ALA A CA 1
ATOM 696 C C . ALA A 1 95 ? 6.020 9.281 -17.519 1.00 97.31 95 ALA A C 1
ATOM 698 O O . ALA A 1 95 ? 6.117 9.779 -16.409 1.00 97.31 95 ALA A O 1
ATOM 699 N N . ALA A 1 96 ? 4.846 8.855 -17.998 1.00 97.25 96 ALA A N 1
ATOM 700 C CA . ALA A 1 96 ? 3.594 9.053 -17.267 1.00 97.25 96 ALA A CA 1
ATOM 701 C C . ALA A 1 96 ? 3.583 8.309 -15.920 1.00 97.25 96 ALA A C 1
ATOM 703 O O . ALA A 1 96 ? 3.192 8.873 -14.901 1.00 97.25 96 ALA A O 1
ATOM 704 N N . TYR A 1 97 ? 4.062 7.058 -15.889 1.00 98.06 97 TYR A N 1
ATOM 705 C CA . TYR A 1 97 ? 4.192 6.325 -14.626 1.00 98.06 97 TYR A CA 1
ATOM 706 C C . TYR A 1 97 ? 5.271 6.942 -13.730 1.00 98.06 97 TYR A C 1
ATOM 708 O O . TYR A 1 97 ? 5.069 7.019 -12.519 1.00 98.06 97 TYR A O 1
ATOM 716 N N . MET A 1 98 ? 6.384 7.409 -14.307 1.00 98.25 98 MET A N 1
ATOM 717 C CA . MET A 1 98 ? 7.432 8.109 -13.561 1.00 98.25 98 MET A CA 1
ATOM 718 C C . MET A 1 98 ? 6.911 9.395 -12.912 1.00 98.25 98 MET A C 1
ATOM 720 O O . MET A 1 98 ? 7.148 9.596 -11.725 1.00 98.25 98 MET A O 1
ATOM 724 N N . ASP A 1 99 ? 6.162 10.223 -13.640 1.00 98.19 99 ASP A N 1
ATOM 725 C CA . ASP A 1 99 ? 5.593 11.475 -13.132 1.00 98.19 99 ASP A CA 1
ATOM 726 C C . ASP A 1 99 ? 4.673 11.211 -11.935 1.00 98.19 99 ASP A C 1
ATOM 728 O O . ASP A 1 99 ? 4.817 11.839 -10.884 1.00 98.19 99 ASP A O 1
ATOM 732 N N . THR A 1 100 ? 3.779 10.223 -12.047 1.00 98.12 100 THR A N 1
ATOM 733 C CA . THR A 1 100 ? 2.929 9.797 -10.927 1.00 98.12 100 THR A CA 1
ATOM 734 C C . THR A 1 100 ? 3.761 9.292 -9.746 1.00 98.12 100 THR A C 1
ATOM 736 O O . THR A 1 100 ? 3.516 9.706 -8.616 1.00 98.12 100 THR A O 1
ATOM 739 N N . THR A 1 101 ? 4.763 8.434 -9.973 1.00 98.31 101 THR A N 1
ATOM 740 C CA . THR A 1 101 ? 5.631 7.910 -8.903 1.00 98.31 101 THR A CA 1
ATOM 741 C C . THR A 1 101 ? 6.400 9.022 -8.186 1.00 98.31 101 THR A C 1
ATOM 743 O O . THR A 1 101 ? 6.442 9.038 -6.956 1.00 98.31 101 THR A O 1
ATOM 746 N N . VAL A 1 102 ? 6.984 9.964 -8.930 1.00 98.31 102 VAL A N 1
ATOM 747 C CA . VAL A 1 102 ? 7.747 11.085 -8.367 1.00 98.31 102 VAL A CA 1
ATOM 748 C C . VAL A 1 102 ? 6.838 12.012 -7.570 1.00 98.31 102 VAL A C 1
ATOM 750 O O . VAL A 1 102 ? 7.179 12.345 -6.436 1.00 98.31 102 VAL A O 1
ATOM 753 N N . ASN A 1 103 ? 5.681 12.396 -8.114 1.00 98.25 103 ASN A N 1
ATOM 754 C CA . ASN A 1 103 ? 4.741 13.271 -7.412 1.00 98.25 103 ASN A CA 1
ATOM 755 C C . ASN A 1 103 ? 4.206 12.614 -6.134 1.00 98.25 103 ASN A C 1
ATOM 757 O O . ASN A 1 103 ? 4.187 13.251 -5.085 1.00 98.25 103 ASN A O 1
ATOM 761 N N . PHE A 1 104 ? 3.864 11.327 -6.194 1.00 98.44 104 PHE A N 1
ATOM 762 C CA . PHE A 1 104 ? 3.378 10.582 -5.036 1.00 98.44 104 PHE A CA 1
ATOM 763 C C . PHE A 1 104 ? 4.430 10.502 -3.918 1.00 98.44 104 PHE A C 1
ATOM 765 O O . PHE A 1 104 ? 4.155 10.825 -2.764 1.00 98.44 104 PHE A O 1
ATOM 772 N N . PHE A 1 105 ? 5.674 10.136 -4.246 1.00 98.31 105 PHE A N 1
ATOM 773 C CA . PHE A 1 105 ? 6.741 10.083 -3.243 1.00 98.31 105 PHE A CA 1
ATOM 774 C C . PHE A 1 105 ? 7.168 11.462 -2.742 1.00 98.31 105 PHE A C 1
ATOM 776 O O . PHE A 1 105 ? 7.503 11.599 -1.566 1.00 98.31 105 PHE A O 1
ATOM 783 N N . ARG A 1 106 ? 7.134 12.494 -3.591 1.00 97.44 106 ARG A N 1
ATOM 784 C CA . ARG A 1 106 ? 7.332 13.886 -3.169 1.00 97.44 106 ARG A CA 1
ATOM 785 C C . ARG A 1 106 ? 6.330 14.259 -2.079 1.00 97.44 106 ARG A C 1
ATOM 787 O O . ARG A 1 106 ? 6.737 14.820 -1.067 1.00 97.44 106 ARG A O 1
ATOM 794 N N . ASP A 1 107 ? 5.053 13.958 -2.283 1.00 96.50 107 ASP A N 1
ATOM 795 C CA . ASP A 1 107 ? 3.978 14.324 -1.358 1.00 96.50 107 ASP A CA 1
ATOM 796 C C . ASP A 1 107 ? 4.122 13.632 -0.002 1.00 96.50 107 ASP A C 1
ATOM 798 O O . ASP A 1 107 ? 4.000 14.280 1.039 1.00 96.50 107 ASP A O 1
ATOM 802 N N . PHE A 1 108 ? 4.504 12.354 -0.001 1.00 96.94 108 PHE A N 1
ATOM 803 C CA . PHE A 1 108 ? 4.890 11.652 1.221 1.00 96.94 108 PHE A CA 1
ATOM 804 C C . PHE A 1 108 ? 6.060 12.346 1.939 1.00 96.94 108 PHE A C 1
ATOM 806 O O . PHE A 1 108 ? 6.001 12.613 3.141 1.00 96.94 108 PHE A O 1
ATOM 813 N N . LEU A 1 109 ? 7.126 12.678 1.201 1.00 96.12 109 LEU A N 1
ATOM 814 C CA . LEU A 1 109 ? 8.316 13.321 1.762 1.00 96.12 109 LEU A CA 1
ATOM 815 C C . LEU A 1 109 ? 8.032 14.720 2.315 1.00 96.12 109 LEU A C 1
ATOM 817 O O . LEU A 1 109 ? 8.655 15.100 3.302 1.00 96.12 109 LEU A O 1
ATOM 821 N N . ILE A 1 110 ? 7.098 15.477 1.733 1.00 94.56 110 ILE A N 1
ATOM 822 C CA . ILE A 1 110 ? 6.673 16.782 2.265 1.00 94.56 110 ILE A CA 1
ATOM 823 C C . ILE A 1 110 ? 6.208 16.638 3.718 1.00 94.56 110 ILE A C 1
ATOM 825 O O . ILE A 1 110 ? 6.668 17.398 4.574 1.00 94.56 110 ILE A O 1
ATOM 829 N N . GLY A 1 111 ? 5.382 15.626 4.007 1.00 91.00 111 GLY A N 1
ATOM 830 C CA . GLY A 1 111 ? 4.944 15.305 5.367 1.00 91.00 111 GLY A CA 1
ATOM 831 C C . GLY A 1 111 ? 6.110 14.920 6.279 1.00 91.00 111 GLY A C 1
ATOM 832 O O . GLY A 1 111 ? 6.280 15.505 7.348 1.00 91.00 111 GLY A O 1
ATOM 833 N N . GLN A 1 112 ? 6.982 14.013 5.823 1.00 92.50 112 GLN A N 1
ATOM 834 C CA . GLN A 1 112 ? 8.129 13.540 6.617 1.00 92.50 112 GLN A CA 1
ATOM 835 C C . GLN A 1 112 ? 9.165 14.634 6.919 1.00 92.50 112 GLN A C 1
ATOM 837 O O . GLN A 1 112 ? 9.873 14.571 7.927 1.00 92.50 112 GLN A O 1
ATOM 842 N N . LEU A 1 113 ? 9.271 15.637 6.046 1.00 91.06 113 LEU A N 1
ATOM 843 C CA . LEU A 1 113 ? 10.171 16.781 6.192 1.00 91.06 113 LEU A CA 1
ATOM 844 C C . LEU A 1 113 ? 9.516 17.969 6.914 1.00 91.06 113 LEU A C 1
ATOM 846 O O . LEU A 1 113 ? 10.173 18.993 7.097 1.00 91.06 113 LEU A O 1
ATOM 850 N N . GLY A 1 114 ? 8.244 17.860 7.316 1.00 89.38 114 GLY A N 1
ATOM 851 C CA . GLY A 1 114 ? 7.506 18.937 7.983 1.00 89.38 114 GLY A CA 1
ATOM 852 C C . GLY A 1 114 ? 7.306 20.176 7.107 1.00 89.38 114 GLY A C 1
ATOM 853 O O . GLY A 1 114 ? 7.216 21.292 7.616 1.00 89.38 114 GLY A O 1
ATOM 854 N N . CYS A 1 115 ? 7.294 19.997 5.787 1.00 92.12 115 CYS A N 1
ATOM 855 C CA . CYS A 1 115 ? 7.092 21.079 4.835 1.00 92.12 115 CYS A CA 1
ATOM 856 C C . CYS A 1 115 ? 5.593 21.254 4.520 1.00 92.12 115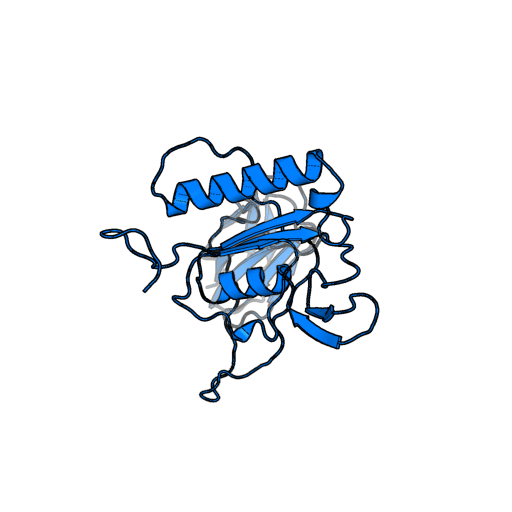 CYS A C 1
ATOM 858 O O . CYS A 1 115 ? 4.770 20.388 4.809 1.00 92.12 115 CYS A O 1
ATOM 860 N N . THR A 1 116 ? 5.223 22.398 3.940 1.00 91.00 116 THR A N 1
ATOM 861 C CA . THR A 1 116 ? 3.826 22.753 3.638 1.00 91.00 116 THR A CA 1
ATOM 862 C C . THR A 1 116 ? 3.677 23.112 2.162 1.00 91.00 116 THR A C 1
ATOM 864 O O . THR A 1 116 ? 3.662 24.276 1.768 1.00 91.00 116 THR A O 1
ATOM 867 N N . GLN A 1 117 ? 3.594 22.095 1.309 1.00 91.19 117 GLN A N 1
ATOM 868 C CA . GLN A 1 117 ? 3.316 22.262 -0.116 1.00 91.19 117 GLN A CA 1
ATOM 869 C C . GLN A 1 117 ? 2.034 21.529 -0.495 1.00 91.19 117 GLN A C 1
ATOM 871 O O . GLN A 1 117 ? 1.636 20.561 0.148 1.00 91.19 117 GLN A O 1
ATOM 876 N N . ALA A 1 118 ? 1.400 21.993 -1.572 1.00 92.94 118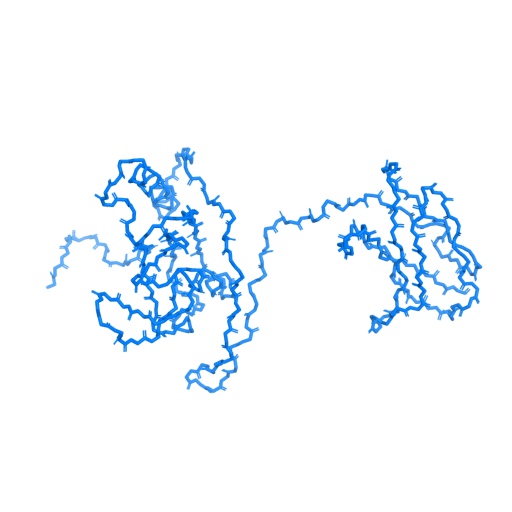 ALA A N 1
ATOM 877 C CA . ALA A 1 118 ? 0.231 21.332 -2.125 1.00 92.94 118 ALA A CA 1
ATOM 878 C C . ALA A 1 118 ? 0.569 19.907 -2.596 1.00 92.94 118 ALA A C 1
ATOM 880 O O . ALA A 1 118 ? 1.606 19.679 -3.239 1.00 92.94 118 ALA A O 1
ATOM 881 N N . ILE A 1 119 ? -0.349 18.993 -2.281 1.00 92.31 119 ILE A N 1
ATOM 882 C CA . ILE A 1 119 ? -0.369 17.608 -2.749 1.00 92.31 119 ILE A CA 1
ATOM 883 C C . ILE A 1 119 ? -0.673 17.611 -4.249 1.00 92.31 119 ILE A C 1
ATOM 885 O O . ILE A 1 119 ? -1.605 18.280 -4.696 1.00 92.31 119 ILE A O 1
ATOM 889 N N . LEU A 1 120 ? 0.133 16.888 -5.020 1.00 94.19 120 LEU A N 1
ATOM 890 C CA . LEU A 1 120 ? 0.004 16.732 -6.468 1.00 94.19 120 LEU A CA 1
ATOM 891 C C . LEU A 1 120 ? -0.576 15.370 -6.852 1.00 94.19 120 LEU A C 1
ATOM 893 O O . LEU A 1 120 ? -1.271 15.264 -7.858 1.00 94.19 120 LEU A O 1
ATOM 897 N N . GLN A 1 121 ? -0.289 14.336 -6.068 1.00 96.94 121 GLN A N 1
ATOM 898 C CA . GLN A 1 121 ? -0.679 12.966 -6.335 1.00 96.94 121 GLN A CA 1
ATOM 899 C C . GLN A 1 121 ? -1.084 12.273 -5.026 1.00 96.94 121 GLN A C 1
ATOM 901 O O . GLN A 1 121 ? -0.240 11.674 -4.360 1.00 96.94 121 GLN A O 1
ATOM 906 N N . PRO A 1 122 ? -2.375 12.324 -4.649 1.00 93.38 122 PRO A N 1
ATOM 907 C CA . PRO A 1 122 ? -2.872 11.562 -3.512 1.00 93.38 122 PRO A CA 1
ATOM 908 C C . PRO A 1 122 ? -2.836 10.053 -3.797 1.00 93.38 122 PRO A C 1
ATOM 910 O O . PRO A 1 122 ? -2.706 9.615 -4.948 1.00 93.38 122 PRO A O 1
ATOM 913 N N . GLU A 1 123 ? -2.988 9.261 -2.736 1.00 93.81 123 GLU A N 1
ATOM 914 C CA . GLU A 1 123 ? -3.228 7.825 -2.852 1.00 93.81 123 GLU A CA 1
ATOM 915 C C . GLU A 1 123 ? -4.538 7.525 -3.590 1.00 93.81 123 GLU A C 1
ATOM 917 O O . GLU A 1 123 ? -5.465 8.336 -3.631 1.00 93.81 123 GLU A O 1
ATOM 922 N N . ASN A 1 124 ? -4.610 6.338 -4.185 1.00 93.31 124 ASN A N 1
ATOM 923 C CA . ASN A 1 124 ? -5.840 5.806 -4.750 1.00 93.31 124 ASN A CA 1
ATOM 924 C C . ASN A 1 124 ? -6.290 4.576 -3.962 1.00 93.31 124 ASN A C 1
ATOM 926 O O . ASN A 1 124 ? -5.532 3.996 -3.184 1.00 93.31 124 ASN A O 1
ATOM 930 N N . SER A 1 125 ? -7.535 4.155 -4.176 1.00 90.94 125 SER A N 1
ATOM 931 C CA . SER A 1 125 ? -8.055 2.952 -3.534 1.00 90.94 125 SER A CA 1
ATOM 932 C C . SER A 1 125 ? -7.206 1.732 -3.922 1.00 90.94 125 SER A C 1
ATOM 934 O O . SER A 1 125 ? -7.065 1.443 -5.116 1.00 90.94 125 SER A O 1
ATOM 936 N N . PRO A 1 126 ? -6.658 0.981 -2.947 1.00 91.06 126 PRO A N 1
ATOM 937 C CA . PRO A 1 126 ? -5.932 -0.243 -3.243 1.00 91.06 126 PRO A CA 1
ATOM 938 C C . PRO A 1 126 ? -6.840 -1.245 -3.956 1.00 91.06 126 PRO A C 1
ATOM 940 O O . PRO A 1 126 ? -7.955 -1.517 -3.507 1.00 91.06 126 PRO A O 1
ATOM 943 N N . LEU A 1 127 ? -6.346 -1.838 -5.039 1.00 90.25 127 LEU A N 1
ATOM 944 C CA . LEU A 1 127 ? -7.064 -2.884 -5.762 1.00 90.25 127 LEU A CA 1
ATOM 945 C C . LEU A 1 127 ? -6.768 -4.257 -5.156 1.00 90.25 127 LEU A C 1
ATOM 947 O O . LEU A 1 127 ? -5.860 -4.401 -4.342 1.00 90.25 127 LEU A O 1
ATOM 951 N N . GLN A 1 128 ? -7.532 -5.265 -5.585 1.00 87.88 128 GLN A N 1
ATOM 952 C CA . GLN A 1 128 ? -7.452 -6.665 -5.151 1.00 87.88 128 GLN A CA 1
ATOM 953 C C . GLN A 1 128 ? -7.633 -6.877 -3.624 1.00 87.88 128 GLN A C 1
ATOM 955 O O . GLN A 1 128 ? -7.118 -6.130 -2.781 1.00 87.88 128 GLN A O 1
ATOM 960 N N . PRO A 1 129 ? -8.354 -7.931 -3.207 1.00 85.00 129 PRO A N 1
ATOM 961 C CA . PRO A 1 129 ? -8.456 -8.251 -1.789 1.00 85.00 129 PRO A CA 1
ATOM 962 C C . PRO A 1 129 ? -7.082 -8.640 -1.226 1.00 85.00 129 PRO A C 1
ATOM 964 O O . PRO A 1 129 ? -6.255 -9.234 -1.918 1.00 85.00 129 PRO A O 1
ATOM 967 N N . ALA A 1 130 ? -6.857 -8.314 0.046 1.00 87.31 130 ALA A N 1
ATOM 968 C CA . ALA A 1 130 ? -5.653 -8.680 0.782 1.00 87.31 130 ALA A CA 1
ATOM 969 C C . ALA A 1 130 ? -6.032 -9.141 2.188 1.00 87.31 130 ALA A C 1
ATOM 971 O O . ALA A 1 130 ? -6.593 -8.371 2.975 1.00 87.31 130 ALA A O 1
ATOM 972 N N . ALA A 1 131 ? -5.723 -10.400 2.488 1.00 82.94 131 ALA A N 1
ATOM 973 C CA . ALA A 1 131 ? -5.950 -11.018 3.785 1.00 82.94 131 ALA A CA 1
ATOM 974 C C . ALA A 1 131 ? -4.600 -11.363 4.417 1.00 82.94 131 ALA A C 1
ATOM 976 O O . ALA A 1 131 ? -3.796 -12.077 3.816 1.00 82.94 131 ALA A O 1
ATOM 977 N N . LEU A 1 132 ? -4.357 -10.849 5.623 1.00 85.81 132 LEU A N 1
ATOM 978 C CA . LEU A 1 132 ? -3.191 -11.216 6.421 1.00 85.81 132 LEU A CA 1
ATOM 979 C C . LEU A 1 132 ? -3.346 -12.686 6.840 1.00 85.81 132 LEU A C 1
ATOM 981 O O . LEU A 1 132 ? -4.347 -13.052 7.455 1.00 85.81 132 LEU A O 1
ATOM 985 N N . TYR A 1 133 ? -2.409 -13.540 6.428 1.00 81.88 133 TYR A N 1
ATOM 986 C CA . TYR A 1 133 ? -2.487 -14.979 6.689 1.00 81.88 133 TYR A CA 1
ATOM 987 C C . TYR A 1 133 ? -2.075 -15.298 8.134 1.00 81.88 133 TYR A C 1
ATOM 989 O O . TYR A 1 133 ? -1.151 -14.673 8.635 1.00 81.88 133 TYR A O 1
ATOM 997 N N . PRO A 1 134 ? -2.672 -16.297 8.805 1.00 80.94 134 PRO A N 1
ATOM 998 C CA . PRO A 1 134 ? -2.319 -16.610 10.188 1.00 80.94 134 PRO A CA 1
ATOM 999 C C . PRO A 1 134 ? -0.814 -16.855 10.364 1.00 80.94 134 PRO A C 1
ATOM 1001 O O . PRO A 1 134 ? -0.223 -17.715 9.705 1.00 80.94 134 PRO A O 1
ATOM 1004 N N . ILE A 1 135 ? -0.194 -16.087 11.254 1.00 81.06 135 ILE A N 1
ATOM 1005 C CA . ILE A 1 135 ? 1.204 -16.222 11.658 1.00 81.06 135 ILE A CA 1
ATOM 1006 C C . ILE A 1 135 ? 1.337 -15.742 13.103 1.00 81.06 135 ILE A C 1
ATOM 1008 O O . ILE A 1 135 ? 0.542 -14.921 13.557 1.00 81.06 135 ILE A O 1
ATOM 1012 N N . ASN A 1 136 ? 2.339 -16.246 13.815 1.00 80.31 136 ASN A N 1
ATOM 1013 C CA . ASN A 1 136 ? 2.673 -15.761 15.145 1.00 80.31 136 ASN A CA 1
ATOM 1014 C C . ASN A 1 136 ? 3.883 -14.830 15.070 1.00 80.31 136 ASN A C 1
ATOM 1016 O O . ASN A 1 136 ? 4.781 -15.025 14.242 1.00 80.31 136 ASN A O 1
ATOM 1020 N N . TYR A 1 137 ? 3.919 -13.848 15.959 1.00 74.19 137 TYR A N 1
ATOM 1021 C CA . TYR A 1 137 ? 5.134 -13.111 16.266 1.00 74.19 137 TYR A CA 1
ATOM 1022 C C . TYR A 1 137 ? 6.214 -14.052 16.815 1.00 74.19 137 TYR A C 1
ATOM 1024 O O . TYR A 1 137 ? 5.950 -15.200 17.188 1.00 74.19 137 TYR A O 1
ATOM 1032 N N . CYS A 1 138 ? 7.453 -13.563 16.885 1.00 71.88 138 CYS A N 1
ATOM 1033 C CA . CYS A 1 138 ? 8.572 -14.330 17.436 1.00 71.88 138 CYS A CA 1
ATOM 1034 C C . CYS A 1 138 ? 8.355 -14.743 18.905 1.00 71.88 138 CYS A C 1
ATOM 1036 O O . CYS A 1 138 ? 8.951 -15.720 19.348 1.00 71.88 138 CYS A O 1
ATOM 1038 N N . ASP A 1 139 ? 7.496 -14.033 19.641 1.00 75.56 139 ASP A N 1
ATOM 1039 C CA . ASP A 1 139 ? 7.110 -14.346 21.022 1.00 75.56 139 ASP A CA 1
ATOM 1040 C C . ASP A 1 139 ? 5.967 -15.380 21.134 1.00 75.56 139 ASP A C 1
ATOM 1042 O O . ASP A 1 139 ? 5.563 -15.747 22.235 1.00 75.56 139 ASP A O 1
ATOM 1046 N N . GLY A 1 140 ? 5.453 -15.872 20.001 1.00 75.75 140 GLY A N 1
ATOM 1047 C CA . GLY A 1 140 ? 4.371 -16.853 19.939 1.00 75.75 140 GLY A CA 1
ATOM 1048 C C . GLY A 1 140 ? 2.961 -16.262 19.990 1.00 75.75 140 GLY A C 1
ATOM 1049 O O . GLY A 1 140 ? 2.002 -17.020 19.829 1.00 75.75 140 GLY A O 1
ATOM 1050 N N . SER A 1 141 ? 2.809 -14.946 20.160 1.00 73.44 141 SER A N 1
ATOM 1051 C CA . SER A 1 141 ? 1.502 -14.291 20.107 1.00 73.44 141 SER A CA 1
ATOM 1052 C C . SER A 1 141 ? 0.946 -14.277 18.673 1.00 73.44 141 SER A C 1
ATOM 1054 O O . SER A 1 141 ? 1.712 -14.172 17.709 1.00 73.44 141 SER A O 1
ATOM 1056 N N . PRO A 1 142 ? -0.376 -14.442 18.483 1.00 74.12 142 PRO A N 1
ATOM 1057 C CA . PRO A 1 142 ? -0.966 -14.457 17.152 1.00 74.12 142 PRO A CA 1
ATOM 1058 C C . PRO A 1 142 ? -0.987 -13.051 16.548 1.00 74.12 142 PRO A C 1
ATOM 1060 O O . PRO A 1 142 ? -1.380 -12.090 17.204 1.00 74.12 142 PRO A O 1
ATOM 1063 N N . VAL A 1 143 ? -0.653 -12.947 15.264 1.00 75.38 143 VAL A N 1
ATOM 1064 C CA . VAL A 1 143 ? -0.878 -11.734 14.473 1.00 75.38 143 VAL A CA 1
ATOM 1065 C C . VAL A 1 143 ? -2.363 -11.657 14.130 1.00 75.38 143 VAL A C 1
ATOM 1067 O O . VAL A 1 143 ? -2.836 -12.340 13.219 1.00 75.38 143 VAL A O 1
ATOM 1070 N N . ASN A 1 144 ? -3.110 -10.865 14.895 1.00 74.56 144 ASN A N 1
ATOM 1071 C CA . ASN A 1 144 ? -4.563 -10.728 14.780 1.00 74.56 144 ASN A CA 1
ATOM 1072 C C . ASN A 1 144 ? -5.020 -9.279 14.550 1.00 74.56 144 ASN A C 1
ATOM 1074 O O . ASN A 1 144 ? -6.220 -9.003 14.606 1.00 74.56 144 ASN A O 1
ATOM 1078 N N . GLU A 1 145 ? -4.092 -8.357 14.280 1.00 81.88 145 GLU A N 1
ATOM 1079 C CA . GLU A 1 145 ? -4.441 -6.965 14.041 1.00 81.88 145 GLU A CA 1
ATOM 1080 C C . GLU A 1 145 ? -5.188 -6.815 12.712 1.00 81.88 145 GLU A C 1
ATOM 1082 O O . GLU A 1 145 ? -4.754 -7.282 11.652 1.00 81.88 145 GLU A O 1
ATOM 1087 N N . ALA A 1 146 ? -6.317 -6.115 12.763 1.00 77.56 146 ALA A N 1
ATOM 1088 C CA . ALA A 1 146 ? -7.061 -5.715 11.585 1.00 77.56 146 ALA A CA 1
ATOM 1089 C C . ALA A 1 146 ? -6.709 -4.270 11.231 1.00 77.56 146 ALA A C 1
ATOM 1091 O O . ALA A 1 146 ? -6.649 -3.393 12.088 1.00 77.56 146 ALA A O 1
ATOM 1092 N N . CYS A 1 147 ? -6.513 -4.017 9.938 1.00 74.94 147 CYS A N 1
ATOM 1093 C CA . CYS A 1 147 ? -6.487 -2.657 9.413 1.00 74.94 147 CYS A CA 1
ATOM 1094 C C . CYS A 1 147 ? -7.889 -2.064 9.545 1.00 74.94 147 CYS A C 1
ATOM 1096 O O . CYS A 1 147 ? -8.745 -2.289 8.685 1.00 74.94 147 CYS A O 1
ATOM 1098 N N . ASN A 1 148 ? -8.092 -1.350 10.646 1.00 61.00 148 ASN A N 1
ATOM 1099 C CA . ASN A 1 148 ? -9.223 -0.473 10.866 1.00 61.00 148 ASN A CA 1
ATOM 1100 C C . ASN A 1 148 ? -8.829 0.870 10.266 1.00 61.00 148 ASN A C 1
ATOM 1102 O O . ASN A 1 148 ? -8.105 1.649 10.880 1.00 61.00 148 ASN A O 1
ATOM 1106 N N . ILE A 1 149 ? -9.246 1.108 9.027 1.00 51.81 149 ILE A N 1
ATOM 1107 C CA . ILE A 1 149 ? -9.136 2.432 8.430 1.00 51.81 149 ILE A CA 1
ATOM 1108 C C . ILE A 1 149 ? -9.998 3.350 9.312 1.00 51.81 149 ILE A C 1
ATOM 1110 O O . ILE A 1 149 ? -11.217 3.254 9.279 1.00 51.81 149 ILE A O 1
ATOM 1114 N N . ILE A 1 150 ? -9.377 4.222 10.117 1.00 45.31 150 ILE A N 1
ATOM 1115 C CA . ILE A 1 150 ? -10.047 5.375 10.766 1.00 45.31 150 ILE A CA 1
ATOM 1116 C C . ILE A 1 150 ? -10.208 6.517 9.737 1.00 45.31 150 ILE A C 1
ATOM 1118 O O . ILE A 1 150 ? -10.226 7.700 10.057 1.00 45.31 150 ILE A O 1
ATOM 1122 N N . GLY A 1 151 ? -10.263 6.160 8.458 1.00 38.53 151 GLY A N 1
ATOM 1123 C CA . GLY A 1 151 ? -10.738 7.021 7.395 1.00 38.53 151 GLY A CA 1
ATOM 1124 C C . GLY A 1 151 ? -12.248 6.883 7.351 1.00 38.53 151 GLY A C 1
ATOM 1125 O O . GLY A 1 151 ? -12.763 5.767 7.348 1.00 38.53 151 GLY A O 1
ATOM 1126 N N . LEU A 1 152 ? -12.924 8.028 7.350 1.00 41.75 152 LEU A N 1
ATOM 1127 C CA . LEU A 1 152 ? -14.306 8.188 6.925 1.00 41.75 152 LEU A CA 1
ATOM 1128 C C . LEU A 1 152 ? -14.540 7.410 5.619 1.00 41.75 152 LEU A C 1
ATOM 1130 O O . LEU A 1 152 ? -14.372 7.937 4.526 1.00 41.75 152 LEU A O 1
ATOM 1134 N N . ASP A 1 153 ? -14.950 6.162 5.741 1.00 37.53 153 ASP A N 1
ATOM 1135 C CA . ASP A 1 153 ? -15.978 5.621 4.878 1.00 37.53 153 ASP A CA 1
ATOM 1136 C C . ASP A 1 153 ? -17.197 5.536 5.795 1.00 37.53 153 ASP A C 1
ATOM 1138 O O . ASP A 1 153 ? -17.569 4.484 6.319 1.00 37.53 153 ASP A O 1
ATOM 1142 N N . GLU A 1 154 ? -17.780 6.706 6.088 1.00 41.66 154 GLU A N 1
ATOM 1143 C CA . GLU A 1 154 ? -19.213 6.722 6.336 1.00 41.66 154 GLU A CA 1
ATOM 1144 C C . GLU A 1 154 ? -19.804 6.135 5.060 1.00 41.66 154 GLU A C 1
ATOM 1146 O O . GLU A 1 154 ? -19.908 6.815 4.040 1.00 41.66 154 GLU A O 1
ATOM 1151 N N . ALA A 1 155 ? -20.136 4.842 5.088 1.00 41.41 155 ALA A N 1
ATOM 1152 C CA . ALA A 1 155 ? -21.130 4.304 4.185 1.00 41.41 155 ALA A CA 1
ATOM 1153 C C . ALA A 1 155 ? -22.316 5.237 4.357 1.00 41.41 155 ALA A C 1
ATOM 1155 O O . ALA A 1 155 ? -22.950 5.112 5.399 1.00 41.41 155 ALA A O 1
ATOM 1156 N N . VAL A 1 156 ? -22.475 6.205 3.430 1.00 46.88 156 VAL A N 1
ATOM 1157 C CA . VAL A 1 156 ? -23.314 7.408 3.579 1.00 46.88 156 VAL A CA 1
ATOM 1158 C C . VAL A 1 156 ? -24.482 7.027 4.452 1.00 46.88 156 VAL A C 1
ATOM 1160 O O . VAL A 1 156 ? -25.341 6.260 4.001 1.00 46.88 156 VAL A O 1
ATOM 1163 N N . ALA A 1 157 ? -24.382 7.396 5.733 1.00 50.41 157 ALA A N 1
ATOM 1164 C CA . ALA A 1 157 ? -25.357 6.960 6.698 1.00 50.41 157 ALA A CA 1
ATOM 1165 C C . ALA A 1 157 ? -26.622 7.668 6.245 1.00 50.41 157 ALA A C 1
ATOM 1167 O O . ALA A 1 157 ? -26.694 8.894 6.255 1.00 50.41 157 ALA A O 1
ATOM 1168 N N . GLU A 1 158 ? -27.561 6.912 5.694 1.00 63.75 158 GLU A N 1
ATOM 1169 C CA . GLU A 1 158 ? -28.842 7.474 5.325 1.00 63.75 158 GLU A CA 1
ATOM 1170 C C . GLU A 1 158 ? -29.471 7.907 6.645 1.00 63.75 158 GLU A C 1
ATOM 1172 O O . GLU A 1 158 ? -29.711 7.067 7.515 1.00 63.75 158 GLU A O 1
ATOM 1177 N N . ASP A 1 159 ? -29.694 9.211 6.816 1.00 66.81 159 ASP A N 1
ATOM 1178 C CA . ASP A 1 159 ? -30.420 9.730 7.967 1.00 66.81 159 ASP A CA 1
ATOM 1179 C C . ASP A 1 159 ? -31.818 9.107 7.949 1.00 66.81 159 ASP A C 1
ATOM 1181 O O . ASP A 1 159 ? -32.689 9.470 7.143 1.00 66.81 159 ASP A O 1
ATOM 1185 N N . PHE A 1 160 ? -32.013 8.121 8.822 1.00 84.25 160 PHE A N 1
ATOM 1186 C CA . PHE A 1 160 ? -33.279 7.447 9.026 1.00 84.25 160 PHE A CA 1
ATOM 1187 C C . PHE A 1 160 ? -33.656 7.493 10.500 1.00 84.25 160 PHE A C 1
ATOM 1189 O O . PHE A 1 160 ? -32.824 7.358 11.396 1.00 84.25 160 PHE A O 1
ATOM 1196 N N . THR A 1 161 ? -34.940 7.692 10.755 1.00 86.44 161 THR A N 1
ATOM 1197 C CA . THR A 1 161 ? -35.493 7.786 12.100 1.00 86.44 161 THR A CA 1
ATOM 1198 C C . THR A 1 161 ? -36.482 6.660 12.332 1.00 86.44 161 THR A C 1
ATOM 1200 O O . THR A 1 161 ? -37.184 6.199 11.427 1.00 86.44 161 THR A O 1
ATOM 1203 N N . VAL A 1 162 ? -36.504 6.197 13.577 1.00 88.38 162 VAL A N 1
ATOM 1204 C CA . VAL A 1 162 ? -37.302 5.066 14.038 1.00 88.38 162 VAL A CA 1
ATOM 1205 C C . VAL A 1 162 ? -38.181 5.575 15.172 1.00 88.38 162 VAL A C 1
ATOM 1207 O O . VAL A 1 162 ? -37.665 5.951 16.225 1.00 88.38 162 VAL A O 1
ATOM 1210 N N . PHE A 1 163 ? -39.495 5.637 14.954 1.00 85.00 163 PHE A N 1
ATOM 1211 C CA . PHE A 1 163 ? -40.435 6.175 15.937 1.00 85.00 163 PHE A CA 1
ATOM 1212 C C . PHE A 1 163 ? -41.783 5.429 15.946 1.00 85.00 163 PHE A C 1
ATOM 1214 O O . PHE A 1 163 ? -42.224 4.932 14.913 1.00 85.00 163 PHE A O 1
ATOM 1221 N N . PRO A 1 164 ? -42.488 5.369 17.085 1.00 86.75 164 PRO A N 1
ATOM 1222 C CA . PRO A 1 164 ? -42.026 5.816 18.392 1.00 86.75 164 PRO A CA 1
ATOM 1223 C C . PRO A 1 164 ? -40.917 4.902 18.926 1.00 86.75 164 PRO A C 1
ATOM 1225 O O . PRO A 1 164 ? -40.864 3.712 18.629 1.00 86.75 164 PRO A O 1
ATOM 1228 N N . ASN A 1 165 ? -40.003 5.488 19.686 1.00 84.31 165 ASN A N 1
ATOM 1229 C CA . ASN A 1 165 ? -39.002 4.768 20.454 1.00 84.31 165 ASN A CA 1
ATOM 1230 C C . ASN A 1 165 ? -38.917 5.452 21.826 1.00 84.31 165 ASN A C 1
ATOM 1232 O O . ASN A 1 165 ? -38.490 6.609 21.867 1.00 84.31 165 ASN A O 1
ATOM 1236 N N . PRO A 1 166 ? -39.341 4.808 22.929 1.00 88.00 166 PRO A N 1
ATOM 1237 C CA . PRO A 1 166 ? -39.746 3.397 23.059 1.00 88.00 166 PRO A CA 1
ATOM 1238 C C . PRO A 1 166 ? -41.100 3.031 22.409 1.00 88.00 166 PRO A C 1
ATOM 1240 O O . PRO A 1 166 ? -41.948 3.897 22.211 1.00 88.00 166 PRO A O 1
ATOM 1243 N N . THR A 1 167 ? -41.331 1.746 22.107 1.00 90.12 167 THR A N 1
ATOM 1244 C CA . THR A 1 167 ? -42.597 1.223 21.531 1.00 90.12 167 THR A CA 1
ATOM 1245 C C . THR A 1 167 ? -42.922 -0.197 22.021 1.00 90.12 167 THR A C 1
ATOM 1247 O O . THR A 1 167 ? -42.042 -0.876 22.536 1.00 90.12 167 THR A O 1
ATOM 1250 N N . SER A 1 168 ? -44.171 -0.645 21.870 1.00 83.94 168 SER A N 1
ATOM 1251 C CA . SER A 1 168 ? -44.655 -1.973 22.291 1.00 83.94 168 SER A CA 1
ATOM 1252 C C . SER A 1 168 ? -45.344 -2.772 21.173 1.00 83.94 168 SER A C 1
ATOM 1254 O O . SER A 1 168 ? -45.345 -4.001 21.198 1.00 83.94 168 SER A O 1
ATOM 1256 N N . GLU A 1 169 ? -45.911 -2.107 20.159 1.00 83.69 169 GLU A N 1
ATOM 1257 C CA . GLU A 1 169 ? -46.713 -2.781 19.125 1.00 83.69 169 GLU A CA 1
ATOM 1258 C C . GLU A 1 169 ? -46.155 -2.615 17.713 1.00 83.69 169 GLU A C 1
ATOM 1260 O O . GLU A 1 169 ? -45.977 -3.606 17.001 1.00 83.69 169 GLU A O 1
ATOM 1265 N N . ASN A 1 170 ? -45.867 -1.377 17.307 1.00 88.31 170 ASN A N 1
ATOM 1266 C CA . ASN A 1 170 ? -45.488 -1.029 15.942 1.00 88.31 170 ASN A CA 1
ATOM 1267 C C . ASN A 1 170 ? -44.383 0.027 15.939 1.00 88.31 170 ASN A C 1
ATOM 1269 O O . ASN A 1 170 ? -44.330 0.893 16.815 1.00 88.31 170 ASN A O 1
ATOM 1273 N N . VAL A 1 171 ? -43.540 -0.000 14.915 1.00 90.88 171 VAL A N 1
ATOM 1274 C CA . VAL A 1 171 ? -42.510 1.012 14.696 1.00 90.88 171 VAL A CA 1
ATOM 1275 C C . VAL A 1 171 ? -42.590 1.554 13.276 1.00 90.88 171 VAL A C 1
ATOM 1277 O O . VAL A 1 171 ? -42.756 0.801 12.321 1.00 90.88 171 VAL A O 1
ATOM 1280 N N . THR A 1 172 ? -42.499 2.870 13.140 1.00 88.25 172 THR A N 1
ATOM 1281 C CA . THR A 1 172 ? -42.462 3.579 11.860 1.00 88.25 172 THR A CA 1
ATOM 1282 C C . THR A 1 172 ? -41.028 3.949 11.547 1.00 88.25 172 THR A C 1
ATOM 1284 O O . THR A 1 172 ? -40.294 4.418 12.419 1.00 88.25 172 THR A O 1
ATOM 1287 N N . ILE A 1 173 ? -40.633 3.732 10.297 1.00 87.62 173 ILE A N 1
ATOM 1288 C CA . ILE A 1 173 ? -39.284 4.027 9.832 1.00 87.62 173 ILE A CA 1
ATOM 1289 C C . ILE A 1 173 ? -39.372 5.013 8.675 1.00 87.62 173 ILE A C 1
ATOM 1291 O O . ILE A 1 173 ? -39.997 4.729 7.651 1.00 87.62 173 ILE A O 1
ATOM 1295 N N . THR A 1 174 ? -38.756 6.179 8.843 1.00 84.00 174 THR A N 1
ATOM 1296 C CA . THR A 1 174 ? -38.667 7.205 7.798 1.00 84.00 174 THR A CA 1
ATOM 1297 C C . THR A 1 174 ? -37.219 7.459 7.444 1.00 84.00 174 THR A C 1
ATOM 1299 O O . THR A 1 174 ? -36.376 7.533 8.329 1.00 84.00 174 THR A O 1
ATOM 1302 N N . PHE A 1 175 ? -36.941 7.618 6.160 1.00 85.44 175 PHE A N 1
ATOM 1303 C CA . PHE A 1 175 ? -35.619 7.931 5.624 1.00 85.44 175 PHE A CA 1
ATOM 1304 C C . PHE A 1 175 ? -35.735 9.056 4.589 1.00 85.44 175 PHE A C 1
ATOM 1306 O O . PHE A 1 175 ? -36.796 9.238 3.979 1.00 85.44 175 PHE A O 1
ATOM 1313 N N . SER A 1 176 ? -34.655 9.823 4.428 1.00 75.00 176 SER A N 1
ATOM 1314 C CA . SER A 1 176 ? -34.607 11.042 3.600 1.00 75.00 176 SER A CA 1
ATOM 1315 C C . SER A 1 176 ? -34.698 10.774 2.089 1.00 75.00 176 SER A C 1
ATOM 1317 O O . SER A 1 176 ? -35.137 11.629 1.319 1.00 75.00 176 SER A O 1
ATOM 1319 N N . ASN A 1 177 ? -34.310 9.575 1.656 1.00 68.00 177 ASN A N 1
ATOM 1320 C CA . ASN A 1 177 ? -34.291 9.155 0.258 1.00 68.00 177 ASN A CA 1
ATOM 1321 C C . ASN A 1 177 ? -35.644 8.546 -0.191 1.00 68.00 177 ASN A C 1
ATOM 1323 O O . ASN A 1 177 ? -36.416 8.035 0.614 1.00 68.00 177 ASN A O 1
ATOM 1327 N N . LYS A 1 178 ? -35.953 8.566 -1.495 1.00 64.00 178 LYS A N 1
ATOM 1328 C CA . LYS A 1 178 ? -37.148 7.911 -2.077 1.00 64.00 178 LYS A CA 1
ATOM 1329 C C . LYS A 1 178 ? -36.902 6.461 -2.523 1.00 64.00 178 LYS A C 1
ATOM 1331 O O . LYS A 1 178 ? -37.772 5.872 -3.158 1.00 64.00 178 LYS A O 1
ATOM 1336 N N . ALA A 1 179 ? -35.721 5.910 -2.254 1.00 75.06 179 ALA A N 1
ATOM 1337 C CA . ALA A 1 179 ? -35.373 4.533 -2.589 1.00 75.06 179 ALA A CA 1
ATOM 1338 C C . ALA A 1 179 ? -36.011 3.514 -1.628 1.00 75.06 179 ALA A C 1
ATOM 1340 O O . ALA A 1 179 ? -36.351 3.841 -0.493 1.00 75.06 179 ALA A O 1
ATOM 1341 N N . ASN A 1 180 ? -36.138 2.264 -2.079 1.00 80.94 180 ASN A N 1
ATOM 1342 C CA . ASN A 1 180 ? -36.628 1.167 -1.247 1.00 80.94 180 ASN A CA 1
ATOM 1343 C C . ASN A 1 180 ? -35.460 0.507 -0.517 1.00 80.94 180 ASN A C 1
ATOM 1345 O O . ASN A 1 180 ? -34.456 0.171 -1.151 1.00 80.94 180 ASN A O 1
ATOM 1349 N N . PHE A 1 181 ? -35.629 0.253 0.778 1.00 86.06 181 PHE A N 1
ATOM 1350 C CA . PHE A 1 181 ? -34.593 -0.348 1.616 1.00 86.06 181 PHE A CA 1
ATOM 1351 C C . PHE A 1 181 ? -35.080 -1.603 2.340 1.00 86.06 181 PHE A C 1
ATOM 1353 O O . PHE A 1 181 ? -36.267 -1.766 2.633 1.00 86.06 181 PHE A O 1
ATOM 1360 N N . ASP A 1 182 ? -34.135 -2.480 2.657 1.00 87.88 182 ASP A N 1
ATOM 1361 C CA . ASP A 1 182 ? -34.350 -3.661 3.483 1.00 87.88 182 ASP A CA 1
ATOM 1362 C C . ASP A 1 182 ? -34.008 -3.330 4.938 1.00 87.88 182 ASP A C 1
ATOM 1364 O O . ASP A 1 182 ? -33.003 -2.684 5.228 1.00 87.88 182 ASP A O 1
ATOM 1368 N N . ILE A 1 183 ? -34.833 -3.792 5.869 1.00 89.44 183 ILE A N 1
ATOM 1369 C CA . ILE A 1 183 ? -34.742 -3.487 7.293 1.00 89.44 183 ILE A CA 1
ATOM 1370 C C . ILE A 1 183 ? -34.571 -4.788 8.066 1.00 89.44 183 ILE A C 1
ATOM 1372 O O . ILE A 1 183 ? -35.341 -5.738 7.898 1.00 89.44 183 ILE A O 1
ATOM 1376 N N . LYS A 1 184 ? -33.575 -4.824 8.949 1.00 90.38 184 LYS A N 1
ATOM 1377 C CA . LYS A 1 184 ? -33.335 -5.932 9.876 1.00 90.38 184 LYS A CA 1
ATOM 1378 C C . LYS A 1 184 ? -33.417 -5.426 11.303 1.00 90.38 184 LYS A C 1
ATOM 1380 O O . LYS A 1 184 ? -32.814 -4.413 11.628 1.00 90.38 184 LYS A O 1
ATOM 1385 N N . ILE A 1 185 ? -34.121 -6.151 12.160 1.00 90.25 185 ILE A N 1
ATOM 1386 C CA . ILE A 1 185 ? -34.079 -5.923 13.604 1.00 90.25 185 ILE A CA 1
ATOM 1387 C C . ILE A 1 185 ? -33.211 -7.020 14.201 1.00 90.25 185 ILE A C 1
ATOM 1389 O O . ILE A 1 185 ? -33.450 -8.202 13.940 1.00 90.25 185 ILE A O 1
ATOM 1393 N N . VAL A 1 186 ? -32.202 -6.637 14.977 1.00 90.31 186 VAL A N 1
ATOM 1394 C CA . VAL A 1 186 ? -31.281 -7.556 15.649 1.00 90.31 186 VAL A CA 1
ATOM 1395 C C . VAL A 1 186 ? -31.321 -7.357 17.160 1.00 90.31 186 VAL A C 1
ATOM 1397 O O . VAL A 1 186 ? -31.530 -6.243 17.643 1.00 90.31 186 VAL A O 1
ATOM 1400 N N . ASP A 1 187 ? -31.139 -8.441 17.908 1.00 88.88 187 ASP A N 1
ATOM 1401 C CA . ASP A 1 187 ? -30.970 -8.385 19.360 1.00 88.88 187 ASP A CA 1
ATOM 1402 C C . ASP A 1 187 ? -29.536 -7.973 19.759 1.00 88.88 187 ASP A C 1
ATOM 1404 O O . ASP A 1 187 ? -28.647 -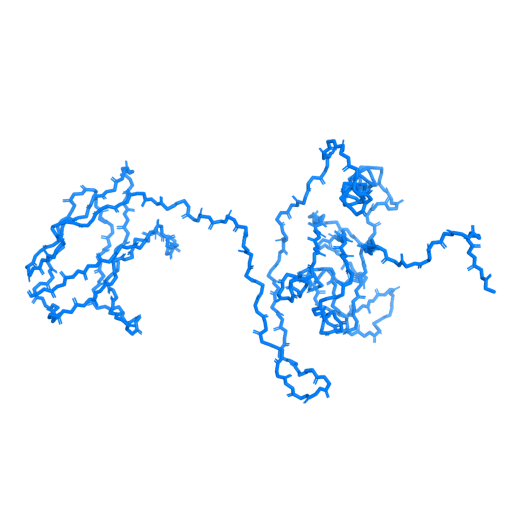7.822 18.917 1.00 88.88 187 ASP A O 1
ATOM 1408 N N . LEU A 1 188 ? -29.288 -7.816 21.065 1.00 80.38 188 LEU A N 1
ATOM 1409 C CA . LEU A 1 188 ? -27.959 -7.493 21.614 1.00 80.38 188 LEU A CA 1
ATOM 1410 C C . LEU A 1 188 ? -26.889 -8.565 21.332 1.00 80.38 188 LEU A C 1
ATOM 1412 O O . LEU A 1 188 ? -25.701 -8.296 21.488 1.00 80.38 188 LEU A O 1
ATOM 1416 N N . MET A 1 189 ? -27.291 -9.773 20.932 1.00 78.19 189 MET A N 1
ATOM 1417 C CA . MET A 1 189 ? -26.389 -10.865 20.555 1.00 78.19 189 MET A CA 1
ATOM 1418 C C . MET A 1 189 ? -26.118 -10.891 19.041 1.00 78.19 189 MET A C 1
ATOM 1420 O O . MET A 1 189 ? -25.462 -11.810 18.553 1.00 78.19 189 MET A O 1
ATOM 1424 N N . GLY A 1 190 ? -26.634 -9.913 18.286 1.00 73.88 190 GLY A N 1
ATOM 1425 C CA . GLY A 1 190 ? -26.492 -9.820 16.833 1.00 73.88 190 GLY A CA 1
ATOM 1426 C C . GLY A 1 190 ? -27.386 -10.786 16.051 1.00 73.88 190 GLY A C 1
ATOM 1427 O O . GLY A 1 190 ? -27.244 -10.904 14.832 1.00 73.88 190 GLY A O 1
ATOM 1428 N N . ARG A 1 191 ? -28.321 -11.486 16.706 1.00 78.31 191 ARG A N 1
ATOM 1429 C CA . ARG A 1 191 ? -29.255 -12.385 16.019 1.00 78.31 191 ARG A CA 1
ATOM 1430 C C . ARG A 1 191 ? -30.360 -11.561 15.378 1.00 78.31 191 ARG A C 1
ATOM 1432 O O . ARG A 1 191 ? -30.986 -10.734 16.034 1.00 78.31 191 ARG A O 1
ATOM 1439 N N . THR A 1 192 ? -30.624 -11.806 14.097 1.00 86.88 192 THR A N 1
ATOM 1440 C CA . THR A 1 192 ? -31.744 -11.170 13.391 1.00 86.88 192 THR A CA 1
ATOM 1441 C C . THR A 1 192 ? -33.063 -11.752 13.886 1.00 86.88 192 THR A C 1
ATOM 1443 O O . THR A 1 192 ? -33.321 -12.939 13.705 1.00 86.88 192 THR A O 1
ATOM 1446 N N . VAL A 1 193 ? -33.888 -10.911 14.506 1.00 89.81 193 VAL A N 1
ATOM 1447 C CA . VAL A 1 193 ? -35.204 -11.274 15.050 1.00 89.81 193 VAL A CA 1
ATOM 1448 C C . VAL A 1 193 ? -36.344 -10.938 14.091 1.00 89.81 193 VAL A C 1
ATOM 1450 O O . VAL A 1 193 ? -37.392 -11.575 14.142 1.00 89.81 193 VAL A O 1
ATOM 1453 N N . LEU A 1 194 ? -36.145 -9.968 13.191 1.00 89.38 194 LEU A N 1
ATOM 1454 C CA . LEU A 1 194 ? -37.128 -9.589 12.176 1.00 89.38 194 LEU A CA 1
ATOM 1455 C C . LEU A 1 194 ? -36.429 -9.092 10.908 1.00 89.38 194 LEU A C 1
ATOM 1457 O O . LEU A 1 194 ? -35.372 -8.465 10.969 1.00 89.38 194 LEU A O 1
ATOM 1461 N N . THR A 1 195 ? -37.015 -9.372 9.745 1.00 90.06 195 THR A N 1
ATOM 1462 C CA . THR A 1 195 ? -36.573 -8.821 8.457 1.00 90.06 195 THR A CA 1
ATOM 1463 C C . THR A 1 195 ? -37.779 -8.346 7.655 1.00 90.06 195 THR A C 1
ATOM 1465 O O . THR A 1 195 ? -38.734 -9.098 7.481 1.00 90.06 195 THR A O 1
ATOM 1468 N N . ALA A 1 196 ? -37.719 -7.118 7.146 1.00 87.38 196 ALA A N 1
ATOM 1469 C CA . ALA A 1 196 ? -38.700 -6.531 6.240 1.00 87.38 196 ALA A CA 1
ATOM 1470 C C . ALA A 1 196 ? -37.973 -6.047 4.981 1.00 87.38 196 ALA A C 1
ATOM 1472 O O . ALA A 1 196 ? -36.959 -5.368 5.090 1.00 87.38 196 ALA A O 1
ATOM 1473 N N . LYS A 1 197 ? -38.446 -6.422 3.790 1.00 88.12 197 LYS A N 1
ATOM 1474 C CA . LYS A 1 197 ? -37.761 -6.119 2.524 1.00 88.12 197 LYS A CA 1
ATOM 1475 C C . LYS A 1 197 ? -38.531 -5.112 1.684 1.00 88.12 197 LYS A C 1
ATOM 1477 O O . LYS A 1 197 ? -39.758 -5.150 1.676 1.00 88.12 197 LYS A O 1
ATOM 1482 N N . GLY A 1 198 ? -37.811 -4.279 0.936 1.00 82.06 198 GLY A N 1
ATOM 1483 C CA . GLY A 1 198 ? -38.391 -3.348 -0.034 1.00 82.06 198 GLY A CA 1
ATOM 1484 C C . GLY A 1 198 ? -39.315 -2.295 0.584 1.00 82.06 198 GLY A C 1
ATOM 1485 O O . GLY A 1 198 ? -40.355 -1.979 0.010 1.00 82.06 198 GLY A O 1
ATOM 1486 N N . MET A 1 199 ? -38.957 -1.779 1.759 1.00 84.50 199 MET A N 1
ATOM 1487 C CA . MET A 1 199 ? -39.762 -0.820 2.513 1.00 84.50 199 MET A CA 1
ATOM 1488 C C . MET A 1 199 ? -39.632 0.589 1.930 1.00 84.50 199 MET A C 1
ATOM 1490 O O . MET A 1 199 ? -38.542 0.998 1.535 1.00 84.50 199 MET A O 1
ATOM 1494 N N . ASN A 1 200 ? -40.745 1.330 1.916 1.00 85.81 200 ASN A N 1
ATOM 1495 C CA . ASN A 1 200 ? -40.807 2.750 1.550 1.00 85.81 200 ASN A CA 1
ATOM 1496 C C . ASN A 1 200 ? -40.688 3.644 2.798 1.00 85.81 200 ASN A C 1
ATOM 1498 O O . ASN A 1 200 ? -40.929 3.184 3.920 1.00 85.81 200 ASN A O 1
ATOM 1502 N N . SER A 1 201 ? -40.376 4.929 2.615 1.00 84.06 201 SER A N 1
ATOM 1503 C CA . SER A 1 201 ? -40.309 5.881 3.733 1.00 84.06 201 SER A CA 1
ATOM 1504 C C . SER A 1 201 ? -41.691 6.024 4.383 1.00 84.06 201 SER A C 1
ATOM 1506 O O . SER A 1 201 ? -42.690 6.199 3.685 1.00 84.06 201 SER A O 1
ATOM 1508 N N . GLY A 1 202 ? -41.762 5.903 5.712 1.00 82.69 202 GLY A N 1
ATOM 1509 C CA . GLY A 1 202 ? -43.014 5.928 6.479 1.00 82.69 202 GLY A CA 1
ATOM 1510 C C . GLY A 1 202 ? -43.695 4.566 6.634 1.00 82.69 202 GLY A C 1
ATOM 1511 O O . GLY A 1 202 ? -44.829 4.499 7.106 1.00 82.69 202 GLY A O 1
ATOM 1512 N N . SER A 1 203 ? -43.030 3.473 6.254 1.00 85.94 203 SER A N 1
ATOM 1513 C CA . SER A 1 203 ? -43.585 2.131 6.440 1.00 85.94 203 SER A CA 1
ATOM 1514 C C . SER A 1 203 ? -43.652 1.740 7.920 1.00 85.94 203 SER A C 1
ATOM 1516 O O . SER A 1 203 ? -42.750 2.051 8.702 1.00 85.94 203 SER A O 1
ATOM 1518 N N . ILE A 1 204 ? -44.710 1.011 8.282 1.00 88.44 204 ILE A N 1
ATOM 1519 C CA . ILE A 1 204 ? -44.959 0.521 9.641 1.00 88.44 204 ILE A CA 1
ATOM 1520 C C . ILE A 1 204 ? -44.542 -0.947 9.731 1.00 88.44 204 ILE A C 1
ATOM 1522 O O . ILE A 1 204 ? -44.985 -1.775 8.934 1.00 88.44 204 ILE A O 1
ATOM 1526 N N . ILE A 1 205 ? -43.715 -1.272 10.721 1.00 89.81 205 ILE A N 1
ATOM 1527 C CA . ILE A 1 205 ? -43.287 -2.633 11.036 1.00 89.81 205 ILE A CA 1
ATOM 1528 C C . ILE A 1 205 ? -43.947 -3.072 12.348 1.00 89.81 205 ILE A C 1
ATOM 1530 O O . ILE A 1 205 ? -43.708 -2.445 13.384 1.00 89.81 205 ILE A O 1
ATOM 1534 N N . PRO A 1 206 ? -44.749 -4.150 12.339 1.00 88.25 206 PRO A N 1
ATOM 1535 C CA . PRO A 1 206 ? -45.280 -4.728 13.562 1.00 88.25 206 PRO A CA 1
ATOM 1536 C C . PRO A 1 206 ? -44.175 -5.456 14.333 1.00 88.25 206 PRO A C 1
ATOM 1538 O O . PRO A 1 206 ? -43.487 -6.317 13.788 1.00 88.25 206 PRO A O 1
ATOM 1541 N N . ILE A 1 207 ? -44.023 -5.120 15.612 1.00 88.56 207 ILE A N 1
ATOM 1542 C CA . ILE A 1 207 ? -42.985 -5.654 16.511 1.00 88.56 207 ILE A CA 1
ATOM 1543 C C . ILE A 1 207 ? -43.561 -6.409 17.714 1.00 88.56 207 ILE A C 1
ATOM 1545 O O . ILE A 1 207 ? -42.810 -6.838 18.580 1.00 88.56 207 ILE A O 1
ATOM 1549 N N . LYS A 1 208 ? -44.881 -6.625 17.757 1.00 85.75 208 LYS A N 1
ATOM 1550 C CA . LYS A 1 208 ? -45.586 -7.325 18.847 1.00 85.75 208 LYS A CA 1
ATOM 1551 C C . LYS A 1 208 ? -45.021 -8.715 19.188 1.00 85.75 208 LYS A C 1
ATOM 1553 O O . LYS A 1 208 ? -45.243 -9.223 20.280 1.00 85.75 208 LYS A O 1
ATOM 1558 N N . SER A 1 209 ? -44.324 -9.357 18.251 1.00 85.00 209 SER A N 1
ATOM 1559 C CA . SER A 1 209 ? -43.672 -10.653 18.464 1.00 85.00 209 SER A CA 1
ATOM 1560 C C . SER A 1 209 ? -42.336 -10.567 19.212 1.00 85.00 209 SER A C 1
ATOM 1562 O O . SER A 1 209 ? -41.765 -11.607 19.531 1.00 85.00 209 SER A O 1
ATOM 1564 N N . LEU A 1 210 ? -41.799 -9.366 19.441 1.00 87.94 210 LEU A N 1
ATOM 1565 C CA . LEU A 1 210 ? -40.530 -9.154 20.132 1.00 87.94 210 LEU A CA 1
ATOM 1566 C C . LEU A 1 210 ? -40.760 -9.033 21.640 1.00 87.94 210 LEU A C 1
ATOM 1568 O O . LEU A 1 210 ? -41.706 -8.392 22.088 1.00 87.94 210 LEU A O 1
ATOM 1572 N N . HIS A 1 211 ? -39.876 -9.635 22.434 1.00 88.12 211 HIS A N 1
ATOM 1573 C CA . HIS A 1 211 ? -39.898 -9.461 23.885 1.00 88.12 211 HIS A CA 1
ATOM 1574 C C . HIS A 1 211 ? -39.391 -8.067 24.275 1.00 88.12 211 HIS A C 1
ATOM 1576 O O . HIS A 1 211 ? -38.547 -7.502 23.576 1.00 88.12 211 HIS A O 1
ATOM 1582 N N . THR A 1 212 ? -39.836 -7.564 25.427 1.00 88.06 212 THR A N 1
ATOM 1583 C CA . THR A 1 212 ? -39.301 -6.360 26.074 1.00 88.06 212 THR A CA 1
ATOM 1584 C C . THR A 1 212 ? -37.770 -6.404 26.132 1.00 88.06 212 THR A C 1
ATOM 1586 O O . THR A 1 212 ? -37.183 -7.368 26.630 1.00 88.06 212 THR A O 1
ATOM 1589 N N . GLY A 1 213 ? -37.107 -5.374 25.606 1.00 86.94 213 GLY A N 1
ATOM 1590 C CA . GLY A 1 213 ? -35.653 -5.321 25.509 1.00 86.94 213 GLY A CA 1
ATOM 1591 C C . GLY A 1 213 ? -35.127 -4.271 24.533 1.00 86.94 213 GLY A C 1
ATOM 1592 O O . GLY A 1 213 ? -35.878 -3.545 23.882 1.00 86.94 213 GLY A O 1
ATOM 1593 N N . ASN A 1 214 ? -33.799 -4.200 24.432 1.00 87.06 214 ASN A N 1
ATOM 1594 C CA . ASN A 1 214 ? -33.105 -3.334 23.483 1.00 87.06 214 ASN A CA 1
ATOM 1595 C C . ASN A 1 214 ? -32.764 -4.097 22.203 1.00 87.06 214 ASN A C 1
ATOM 1597 O O . ASN A 1 214 ? -32.225 -5.203 22.255 1.00 87.06 214 ASN A O 1
ATOM 1601 N N . TYR A 1 215 ? -33.021 -3.457 21.071 1.00 89.38 215 TYR A N 1
ATOM 1602 C CA . TYR A 1 215 ? -32.744 -3.971 19.738 1.00 89.38 215 TYR A CA 1
ATOM 1603 C C . TYR A 1 215 ? -32.033 -2.908 18.903 1.00 89.38 215 TYR A C 1
ATOM 1605 O O . TYR A 1 215 ? -32.077 -1.714 19.212 1.00 89.38 215 TYR A O 1
ATOM 1613 N N . PHE A 1 216 ? -31.414 -3.342 17.811 1.00 89.88 216 PHE A N 1
ATOM 1614 C CA . PHE A 1 216 ? -30.921 -2.450 16.768 1.00 89.88 216 PHE A CA 1
ATOM 1615 C C . PHE A 1 216 ? -31.700 -2.671 15.480 1.00 89.88 216 PHE A C 1
ATOM 1617 O O . PHE A 1 216 ? -31.900 -3.802 15.041 1.00 89.88 216 PHE A O 1
ATOM 1624 N N . VAL A 1 217 ? -32.130 -1.574 14.872 1.00 88.94 217 VAL A N 1
ATOM 1625 C CA . VAL A 1 217 ? -32.716 -1.535 13.537 1.00 88.94 217 VAL A CA 1
ATOM 1626 C C . VAL A 1 217 ? -31.603 -1.181 12.567 1.00 88.94 217 VAL A C 1
ATOM 1628 O O . VAL A 1 217 ? -30.983 -0.131 12.699 1.00 88.94 217 VAL A O 1
ATOM 1631 N N . ILE A 1 218 ? -31.345 -2.063 11.612 1.00 88.12 218 ILE A N 1
ATOM 1632 C CA . ILE A 1 218 ? -30.303 -1.929 10.600 1.00 88.12 218 ILE A CA 1
ATOM 1633 C C . ILE A 1 218 ? -30.981 -1.728 9.247 1.00 88.12 218 ILE A C 1
ATOM 1635 O O . ILE A 1 218 ? -31.769 -2.572 8.811 1.00 88.12 218 ILE A O 1
ATOM 1639 N N . LEU A 1 219 ? -30.650 -0.624 8.584 1.00 86.56 219 LEU A N 1
ATOM 1640 C CA . LEU A 1 219 ? -31.061 -0.317 7.219 1.00 86.56 219 LEU A CA 1
ATOM 1641 C C . LEU A 1 219 ? -30.033 -0.892 6.241 1.00 86.56 219 LEU A C 1
ATOM 1643 O O . LEU A 1 219 ? -28.831 -0.696 6.418 1.00 86.56 219 LEU A O 1
ATOM 1647 N N . THR A 1 220 ? -30.488 -1.586 5.203 1.00 83.19 220 THR A N 1
ATOM 1648 C CA . THR A 1 220 ? -29.643 -2.192 4.167 1.00 83.19 220 THR A CA 1
ATOM 1649 C C . THR A 1 220 ? -30.153 -1.881 2.763 1.00 83.19 220 THR A C 1
ATOM 1651 O O . THR A 1 220 ? -31.361 -1.791 2.544 1.00 83.19 220 THR A O 1
ATOM 1654 N N . ASP A 1 221 ? -29.242 -1.711 1.803 1.00 81.12 221 ASP A N 1
ATOM 1655 C CA . ASP A 1 221 ? -29.595 -1.595 0.382 1.00 81.12 221 ASP A CA 1
ATOM 1656 C C . ASP A 1 221 ? -29.846 -2.972 -0.271 1.00 81.12 221 ASP A C 1
ATOM 1658 O O . ASP A 1 221 ? -29.684 -4.023 0.354 1.00 81.12 221 ASP A O 1
ATOM 1662 N N . GLN A 1 222 ? -30.225 -2.981 -1.555 1.00 73.44 222 GLN A N 1
ATOM 1663 C CA . GLN A 1 222 ? -30.487 -4.213 -2.320 1.00 73.44 222 GLN A CA 1
ATOM 1664 C C . GLN A 1 222 ? -29.255 -5.123 -2.481 1.00 73.44 222 GLN A C 1
ATOM 1666 O O . GLN A 1 222 ? -29.403 -6.305 -2.788 1.00 73.44 222 GLN A O 1
ATOM 1671 N N . ASN A 1 223 ? -28.050 -4.596 -2.246 1.00 71.88 223 ASN A N 1
ATOM 1672 C CA . ASN A 1 223 ? -26.791 -5.339 -2.261 1.00 71.88 223 ASN A CA 1
ATOM 1673 C C . ASN A 1 223 ? -26.374 -5.795 -0.848 1.00 71.88 223 ASN A C 1
ATOM 1675 O O . ASN A 1 223 ? -25.258 -6.275 -0.664 1.00 71.88 223 ASN A O 1
ATOM 1679 N N . ALA A 1 224 ? -27.267 -5.664 0.141 1.00 70.94 224 ALA A N 1
ATOM 1680 C CA . ALA A 1 224 ? -27.049 -5.966 1.553 1.00 70.94 224 ALA A CA 1
ATOM 1681 C C . ALA A 1 224 ? -25.985 -5.097 2.253 1.00 70.94 224 ALA A C 1
ATOM 1683 O O . ALA A 1 224 ? -25.529 -5.460 3.341 1.00 70.94 224 ALA A O 1
ATOM 1684 N N . ASN A 1 225 ? -25.626 -3.938 1.691 1.00 73.94 225 ASN A N 1
ATOM 1685 C CA . ASN A 1 225 ? -24.749 -2.991 2.377 1.00 73.94 225 ASN A CA 1
ATOM 1686 C C . ASN A 1 225 ? -25.530 -2.256 3.463 1.00 73.94 225 ASN A C 1
ATOM 1688 O O . ASN A 1 225 ? -26.633 -1.771 3.206 1.00 73.94 225 ASN A O 1
ATOM 1692 N N . VAL A 1 226 ? -24.948 -2.130 4.655 1.00 79.69 226 VAL A N 1
ATOM 1693 C CA . VAL A 1 226 ? -25.542 -1.358 5.753 1.00 79.69 226 VAL A CA 1
ATOM 1694 C C . VAL A 1 226 ? -25.491 0.132 5.418 1.00 79.69 226 VAL A C 1
ATOM 1696 O O . VAL A 1 226 ? -24.436 0.660 5.080 1.00 79.69 226 VAL A O 1
ATOM 1699 N N . LYS A 1 227 ? -26.646 0.794 5.506 1.00 81.06 227 LYS A N 1
ATOM 1700 C CA . LYS A 1 227 ? -26.835 2.234 5.275 1.00 81.06 227 LYS A CA 1
ATOM 1701 C C . LYS A 1 227 ? -27.124 3.014 6.549 1.00 81.06 227 LYS A C 1
ATOM 1703 O O . LYS A 1 227 ? -27.112 4.230 6.520 1.00 81.06 227 LYS A O 1
ATOM 1708 N N . GLY A 1 228 ? -27.376 2.339 7.666 1.00 81.88 228 GLY A N 1
ATOM 1709 C CA . GLY A 1 228 ? -27.577 2.996 8.951 1.00 81.88 228 GLY A CA 1
ATOM 1710 C C . GLY A 1 228 ? -27.987 2.010 10.037 1.00 81.88 228 GLY A C 1
ATOM 1711 O O . GLY A 1 228 ? -28.503 0.929 9.745 1.00 81.88 228 GLY A O 1
ATOM 1712 N N . THR A 1 229 ? -27.756 2.386 11.296 1.00 85.94 229 THR A N 1
ATOM 1713 C CA . THR A 1 229 ? -28.209 1.633 12.473 1.00 85.94 229 THR A CA 1
ATOM 1714 C C . THR A 1 229 ? -28.831 2.580 13.497 1.00 85.94 229 THR A C 1
ATOM 1716 O O . THR A 1 229 ? -28.227 3.594 13.825 1.00 85.94 229 THR A O 1
ATOM 1719 N N . GLN A 1 230 ? -29.998 2.230 14.041 1.00 85.12 230 GLN A N 1
ATOM 1720 C CA . GLN A 1 230 ? -30.687 2.999 15.079 1.00 85.12 230 GLN A CA 1
ATOM 1721 C C . GLN A 1 230 ? -31.125 2.066 16.212 1.00 85.12 230 GLN A C 1
ATOM 1723 O O . GLN A 1 230 ? -31.588 0.950 15.972 1.00 85.12 230 GLN A O 1
ATOM 1728 N N . GLN A 1 231 ? -30.995 2.511 17.461 1.00 86.50 231 GLN A N 1
ATOM 1729 C CA . GLN A 1 231 ? -31.491 1.751 18.609 1.00 86.50 231 GLN A CA 1
ATOM 1730 C C . GLN A 1 231 ? -33.027 1.770 18.651 1.00 86.50 231 GLN A C 1
ATOM 1732 O O . GLN A 1 231 ? -33.644 2.806 18.411 1.00 86.50 231 GLN A O 1
ATOM 1737 N N . LEU A 1 232 ? -33.630 0.640 19.022 1.00 88.19 232 LEU A N 1
ATOM 1738 C CA . LEU A 1 232 ? -35.058 0.465 19.272 1.00 88.19 232 LEU A CA 1
ATOM 1739 C C . LEU A 1 232 ? -35.261 -0.142 20.663 1.00 88.19 232 LEU A C 1
ATOM 1741 O O . LEU A 1 232 ? -34.757 -1.224 20.956 1.00 88.19 232 LEU A O 1
ATOM 1745 N N . MET A 1 233 ? -36.013 0.547 21.516 1.00 88.69 233 MET A N 1
ATOM 1746 C CA . MET A 1 233 ? -36.404 0.065 22.835 1.00 88.69 233 MET A CA 1
ATOM 1747 C C . MET A 1 233 ? -37.834 -0.474 22.774 1.00 88.69 233 MET A C 1
ATOM 1749 O O . MET A 1 233 ? -38.782 0.279 22.534 1.00 88.69 233 MET A O 1
ATOM 1753 N N . VAL A 1 234 ? -37.976 -1.779 23.001 1.00 88.88 234 VAL A N 1
ATOM 1754 C CA . VAL A 1 234 ? -39.270 -2.461 23.104 1.00 88.88 234 VAL A CA 1
ATOM 1755 C C . VAL A 1 234 ? -39.623 -2.607 24.578 1.00 88.88 234 VAL A C 1
ATOM 1757 O O . VAL A 1 234 ? -38.797 -3.115 25.339 1.00 88.88 234 VAL A O 1
ATOM 1760 N N . HIS A 1 235 ? -40.810 -2.163 24.987 1.00 80.38 235 HIS A N 1
ATOM 1761 C CA . HIS A 1 235 ? -41.306 -2.308 26.360 1.00 80.38 235 HIS A CA 1
ATOM 1762 C C . HIS A 1 235 ? -42.589 -3.124 26.423 1.00 80.38 235 HIS A C 1
ATOM 1764 O O . HIS A 1 235 ? -43.479 -2.907 25.573 1.00 80.38 235 HIS A O 1
#

Radius of gyration: 24.56 Å; chains: 1; bounding box: 78×42×46 Å

Foldseek 3Di:
DDDDPPDDPDDQEEEAEFDWALALVVDAAPDHEYEYEHECAEPARHQAWDFGCPPHTDHTTGTPVSNVFSCLLRVHHYAYAYDYNAYGRNLVPDVVVVVQSVLRVVQVVCVSVVHDDDRDHGHDDDDDDYDRDWDADPVRHIPDGGNPPPDPPLVQQFPKDWPDAADAFKIWIATPDQFFWKKFKAAPVRDTPDIDGRDGGGDMDTPNVDDFDKIKIFIAHPVRDTNHIDIGGHD